Protein AF-A0A396NLQ0-F1 (afdb_monomer_lite)

Structure (mmCIF, N/CA/C/O backbone):
data_AF-A0A396NLQ0-F1
#
_entry.id   AF-A0A396NLQ0-F1
#
loop_
_atom_site.group_PDB
_atom_site.id
_atom_site.type_symbol
_atom_site.label_atom_id
_atom_site.label_alt_id
_atom_site.label_comp_id
_atom_site.label_asym_id
_atom_site.label_entity_id
_atom_site.label_seq_id
_atom_site.pdbx_PDB_ins_code
_atom_site.Cartn_x
_atom_site.Cartn_y
_atom_site.Cartn_z
_atom_site.occupancy
_atom_site.B_iso_or_equiv
_atom_site.auth_seq_id
_atom_site.auth_comp_id
_atom_site.auth_asym_id
_atom_site.auth_atom_id
_atom_site.pdbx_PDB_model_num
ATOM 1 N N . MET A 1 1 ? 33.591 -29.545 59.529 1.00 40.78 1 MET A N 1
ATOM 2 C CA . MET A 1 1 ? 32.586 -29.735 58.455 1.00 40.78 1 MET A CA 1
ATOM 3 C C . MET A 1 1 ? 31.617 -28.560 58.537 1.00 40.78 1 MET A C 1
ATOM 5 O O . MET A 1 1 ? 31.104 -28.331 59.616 1.00 40.78 1 MET A O 1
ATOM 9 N N . LYS A 1 2 ? 31.678 -27.623 57.574 1.00 38.72 2 LYS A N 1
ATOM 10 C CA . LYS A 1 2 ? 30.661 -27.379 56.517 1.00 38.72 2 LYS A CA 1
ATOM 11 C C . LYS A 1 2 ? 29.331 -26.837 57.095 1.00 38.72 2 LYS A C 1
ATOM 13 O O . LYS A 1 2 ? 28.729 -27.554 57.869 1.00 38.72 2 LYS A O 1
ATOM 18 N N . ARG A 1 3 ? 28.755 -25.674 56.758 1.00 39.56 3 ARG A N 1
ATOM 19 C CA . ARG A 1 3 ? 29.024 -24.542 55.842 1.00 39.56 3 ARG A CA 1
ATOM 20 C C . ARG A 1 3 ? 28.153 -23.368 56.351 1.00 39.56 3 ARG A C 1
ATOM 22 O O . ARG A 1 3 ? 26.961 -23.579 56.535 1.00 39.56 3 ARG A O 1
ATOM 29 N N . LEU A 1 4 ? 28.702 -22.163 56.530 1.00 41.38 4 LEU A N 1
ATOM 30 C CA . LEU A 1 4 ? 27.901 -20.928 56.550 1.00 41.38 4 LEU A CA 1
ATOM 31 C C . LEU A 1 4 ? 27.773 -20.479 55.089 1.00 41.38 4 LEU A C 1
ATOM 33 O O . LEU A 1 4 ? 28.781 -20.160 54.458 1.00 41.38 4 LEU A O 1
ATOM 37 N N . ALA A 1 5 ? 26.570 -20.528 54.519 1.00 45.59 5 ALA A N 1
ATOM 38 C CA . ALA A 1 5 ? 26.322 -20.003 53.182 1.00 45.59 5 ALA A CA 1
ATOM 39 C C . ALA A 1 5 ? 26.137 -18.482 53.279 1.00 45.59 5 ALA A C 1
ATOM 41 O O . ALA A 1 5 ? 25.130 -17.998 53.787 1.00 45.59 5 ALA A O 1
ATOM 42 N N . SER A 1 6 ? 27.155 -17.751 52.829 1.00 37.91 6 SER A N 1
ATOM 43 C CA . SER A 1 6 ? 27.113 -16.306 52.619 1.00 37.91 6 SER A CA 1
ATOM 44 C C . SER A 1 6 ? 26.137 -15.990 51.483 1.00 37.91 6 SER A C 1
ATOM 46 O O . SER A 1 6 ? 26.306 -16.474 50.362 1.00 37.91 6 SER A O 1
ATOM 48 N N . LEU A 1 7 ? 25.101 -15.208 51.784 1.00 38.22 7 LEU A N 1
ATOM 49 C CA . LEU A 1 7 ? 24.141 -14.692 50.817 1.00 38.22 7 LEU A CA 1
ATOM 50 C C . LEU A 1 7 ? 24.761 -13.454 50.150 1.00 38.22 7 LEU A C 1
ATOM 52 O O . LEU A 1 7 ? 24.657 -12.341 50.659 1.00 38.22 7 LEU A O 1
ATOM 56 N N . VAL A 1 8 ? 25.456 -13.647 49.030 1.00 40.75 8 VAL A N 1
ATOM 57 C CA . VAL A 1 8 ? 25.938 -12.532 48.208 1.00 40.75 8 VAL A CA 1
ATOM 58 C C . VAL A 1 8 ? 24.762 -12.033 47.371 1.00 40.75 8 VAL A C 1
ATOM 60 O O . VAL A 1 8 ? 24.386 -12.649 46.376 1.00 40.75 8 VAL A O 1
ATOM 63 N N . PHE A 1 9 ? 24.164 -10.918 47.791 1.00 37.66 9 PHE A N 1
ATOM 64 C CA . PHE A 1 9 ? 23.253 -10.138 46.958 1.00 37.66 9 PHE A CA 1
ATOM 65 C C . PHE A 1 9 ? 24.068 -9.515 45.818 1.00 37.66 9 PHE A C 1
ATOM 67 O O . PHE A 1 9 ? 24.735 -8.496 45.993 1.00 37.66 9 PHE A O 1
ATOM 74 N N . ALA A 1 10 ? 24.046 -10.147 44.647 1.00 41.72 10 ALA A N 1
ATOM 75 C CA . ALA A 1 10 ? 24.522 -9.521 43.426 1.00 41.72 10 ALA A CA 1
ATOM 76 C C . ALA A 1 10 ? 23.519 -8.429 43.028 1.00 41.72 10 ALA A C 1
ATOM 78 O O . ALA A 1 10 ? 22.430 -8.714 42.530 1.00 41.72 10 ALA A O 1
ATOM 79 N N . PHE A 1 11 ? 23.886 -7.172 43.276 1.00 36.56 11 PHE A N 1
ATOM 80 C CA . PHE A 1 11 ? 23.261 -6.009 42.657 1.00 36.56 11 PHE A CA 1
ATOM 81 C C . PHE A 1 11 ? 23.528 -6.095 41.147 1.00 36.56 11 PHE A C 1
ATOM 83 O O . PHE A 1 11 ? 24.576 -5.673 40.660 1.00 36.56 11 PHE A O 1
ATOM 90 N N . VAL A 1 12 ? 22.603 -6.691 40.394 1.00 43.28 12 VAL A N 1
ATOM 91 C CA . VAL A 1 12 ? 22.577 -6.523 38.940 1.00 43.28 12 VAL A CA 1
ATOM 92 C C . VAL A 1 12 ? 22.133 -5.088 38.706 1.00 43.28 12 VAL A C 1
ATOM 94 O O . VAL A 1 12 ? 20.956 -4.757 38.840 1.00 43.28 12 VAL A O 1
ATOM 97 N N . LEU A 1 13 ? 23.104 -4.219 38.426 1.00 38.06 13 LEU A N 1
ATOM 98 C CA . LEU A 1 13 ? 22.864 -2.895 37.875 1.00 38.06 13 LEU A CA 1
ATOM 99 C C . LEU A 1 13 ? 22.073 -3.084 36.580 1.00 38.06 13 LEU A C 1
ATOM 101 O O . LEU A 1 13 ? 22.628 -3.441 35.542 1.00 38.06 13 LEU A O 1
ATOM 105 N N . ALA A 1 14 ? 20.758 -2.889 36.661 1.00 38.00 14 ALA A N 1
ATOM 106 C CA . ALA A 1 14 ? 19.923 -2.693 35.497 1.00 38.00 14 ALA A CA 1
ATOM 107 C C . ALA A 1 14 ? 20.419 -1.413 34.823 1.00 38.00 14 ALA A C 1
ATOM 109 O O . ALA A 1 14 ? 20.107 -0.308 35.260 1.00 38.00 14 ALA A O 1
ATOM 110 N N . VAL A 1 15 ? 21.253 -1.563 33.797 1.00 43.88 15 VAL A N 1
ATOM 111 C CA . VAL A 1 15 ? 21.518 -0.475 32.864 1.00 43.88 15 VAL A CA 1
ATOM 112 C C . VAL A 1 15 ? 20.179 -0.225 32.172 1.00 43.88 15 VAL A C 1
ATOM 114 O O . VAL A 1 15 ? 19.682 -1.144 31.513 1.00 43.88 15 VAL A O 1
ATOM 117 N N . PRO A 1 16 ? 19.538 0.947 32.329 1.00 38.69 16 PRO A N 1
ATOM 118 C CA . PRO A 1 16 ? 18.393 1.261 31.502 1.00 38.69 16 PRO A CA 1
ATOM 119 C C . PRO A 1 16 ? 18.930 1.371 30.077 1.00 38.69 16 PRO A C 1
ATOM 121 O O . PRO A 1 16 ? 19.593 2.346 29.730 1.00 38.69 16 PRO A O 1
ATOM 124 N N . MET A 1 17 ? 18.695 0.343 29.258 1.00 36.06 17 MET A N 1
ATOM 125 C CA . MET A 1 17 ? 18.762 0.517 27.815 1.00 36.06 17 MET A CA 1
ATOM 126 C C . MET A 1 17 ? 17.728 1.588 27.503 1.00 36.06 17 MET A C 1
ATOM 128 O O . MET A 1 17 ? 16.523 1.347 27.585 1.00 36.06 17 MET A O 1
ATOM 132 N N . SER A 1 18 ? 18.203 2.797 27.226 1.00 38.50 18 SER A N 1
ATOM 133 C CA . SER A 1 18 ? 17.399 3.816 26.588 1.00 38.50 18 SER A CA 1
ATOM 134 C C . SER A 1 18 ? 16.864 3.184 25.311 1.00 38.50 18 SER A C 1
ATOM 136 O O . SER A 1 18 ? 17.611 2.897 24.377 1.00 38.50 18 SER A O 1
ATOM 138 N N . ALA A 1 19 ? 15.564 2.897 25.299 1.00 35.62 19 ALA A N 1
ATOM 139 C CA . ALA A 1 19 ? 14.858 2.645 24.064 1.00 35.62 19 ALA A CA 1
ATOM 140 C C . ALA A 1 19 ? 15.060 3.904 23.224 1.00 35.62 19 ALA A C 1
ATOM 142 O O . ALA A 1 19 ? 14.455 4.944 23.487 1.00 35.62 19 ALA A O 1
ATOM 143 N N . TYR A 1 20 ? 15.990 3.833 22.276 1.00 32.41 20 TYR A N 1
ATOM 144 C CA . TYR A 1 20 ? 16.120 4.837 21.244 1.00 32.41 20 TYR A CA 1
ATOM 145 C C . TYR A 1 20 ? 14.842 4.697 20.424 1.00 32.41 20 TYR A C 1
ATOM 147 O O . TYR A 1 20 ? 14.713 3.816 19.575 1.00 32.41 20 TYR A O 1
ATOM 155 N N . ALA A 1 21 ? 13.835 5.499 20.763 1.00 34.69 21 ALA A N 1
ATOM 156 C CA . ALA A 1 21 ? 12.760 5.775 19.840 1.00 34.69 21 ALA A CA 1
ATOM 157 C C . ALA A 1 21 ? 13.442 6.473 18.668 1.00 34.69 21 ALA A C 1
ATOM 159 O O . ALA A 1 21 ? 13.734 7.664 18.737 1.00 34.69 21 ALA A O 1
ATOM 160 N N . ALA A 1 22 ? 13.775 5.709 17.629 1.00 34.62 22 ALA A N 1
ATOM 161 C CA . ALA A 1 22 ? 14.037 6.279 16.328 1.00 34.62 22 ALA A CA 1
ATOM 162 C C . ALA A 1 22 ? 12.729 6.961 15.924 1.00 34.62 22 ALA A C 1
ATOM 164 O O . ALA A 1 22 ? 11.799 6.332 15.421 1.00 34.62 22 ALA A O 1
ATOM 165 N N . THR A 1 23 ? 12.606 8.241 16.263 1.00 31.73 23 THR A N 1
ATOM 166 C CA . THR A 1 23 ? 11.647 9.133 15.643 1.00 31.73 23 THR A CA 1
ATOM 167 C C . THR A 1 23 ? 12.074 9.206 14.194 1.00 31.73 23 THR A C 1
ATOM 169 O O . THR A 1 23 ? 12.959 9.978 13.846 1.00 31.73 23 THR A O 1
ATOM 172 N N . THR A 1 24 ? 11.504 8.338 13.361 1.00 40.28 24 THR A N 1
ATOM 173 C CA . THR A 1 24 ? 11.525 8.533 11.919 1.00 40.28 24 THR A CA 1
ATOM 174 C C . THR A 1 24 ? 10.877 9.893 11.711 1.00 40.28 24 THR A C 1
ATOM 176 O O . THR A 1 24 ? 9.672 10.041 11.944 1.00 40.28 24 THR A O 1
ATOM 179 N N . GLU A 1 25 ? 11.685 10.912 11.417 1.00 36.09 25 GLU A N 1
ATOM 180 C CA . GLU A 1 25 ? 11.185 12.240 11.101 1.00 36.09 25 GLU A CA 1
ATOM 181 C C . GLU A 1 25 ? 10.244 12.074 9.914 1.00 36.09 25 GLU A C 1
ATOM 183 O O . GLU A 1 25 ? 10.644 11.824 8.778 1.00 36.09 25 GLU A O 1
ATOM 188 N N . THR A 1 26 ? 8.947 12.107 10.211 1.00 40.81 26 THR A N 1
ATOM 189 C CA . THR A 1 26 ? 7.911 11.999 9.199 1.00 40.81 26 THR A CA 1
ATOM 190 C C . THR A 1 26 ? 7.977 13.310 8.441 1.00 40.81 26 THR A C 1
ATOM 192 O O . THR A 1 26 ? 7.465 14.326 8.915 1.00 40.81 26 THR A O 1
ATOM 195 N N . THR A 1 27 ? 8.665 13.323 7.302 1.00 44.94 27 THR A N 1
ATOM 196 C CA . THR A 1 27 ? 8.680 14.493 6.429 1.00 44.94 27 THR A CA 1
ATOM 197 C C . THR A 1 27 ? 7.275 14.618 5.845 1.00 44.94 27 THR A C 1
ATOM 199 O O . THR A 1 27 ? 6.968 14.075 4.791 1.00 44.94 27 THR A O 1
ATOM 202 N N . LYS A 1 28 ? 6.366 15.288 6.562 1.00 44.84 28 LYS A N 1
ATOM 203 C CA . LYS A 1 28 ? 5.043 15.634 6.039 1.00 44.84 28 LYS A CA 1
ATOM 204 C C . LYS A 1 28 ? 5.239 16.649 4.921 1.00 44.84 28 LYS A C 1
ATOM 206 O O . LYS A 1 28 ? 5.327 17.846 5.177 1.00 44.84 28 LYS A O 1
ATOM 211 N N . VAL A 1 29 ? 5.330 16.170 3.687 1.00 54.56 29 VAL A N 1
ATOM 212 C CA . VAL A 1 29 ? 5.330 17.046 2.518 1.00 54.56 29 VAL A CA 1
ATOM 213 C C . VAL A 1 29 ? 3.882 17.290 2.104 1.00 54.56 29 VAL A C 1
ATOM 215 O O . VAL A 1 29 ? 3.166 16.365 1.731 1.00 54.56 29 VAL A O 1
ATOM 218 N N . GLU A 1 30 ? 3.436 18.540 2.201 1.00 48.91 30 GLU A N 1
ATOM 219 C CA . GLU A 1 30 ? 2.143 18.970 1.666 1.00 48.91 30 GLU A CA 1
ATOM 220 C C . GLU A 1 30 ? 2.206 19.031 0.134 1.00 48.91 30 GLU A C 1
ATOM 222 O O . GLU A 1 30 ? 3.084 19.687 -0.433 1.00 48.91 30 GLU A O 1
ATOM 227 N N . ASN A 1 31 ? 1.257 18.387 -0.550 1.00 53.88 31 ASN A N 1
ATOM 228 C CA . ASN A 1 31 ? 1.134 18.485 -2.001 1.00 53.88 31 ASN A CA 1
ATOM 229 C C . ASN A 1 31 ? 0.561 19.865 -2.382 1.00 53.88 31 ASN A C 1
ATOM 231 O O . ASN A 1 31 ? -0.635 20.116 -2.248 1.00 53.88 31 ASN A O 1
ATOM 235 N N . LYS A 1 32 ? 1.429 20.772 -2.847 1.00 54.81 32 LYS A N 1
ATOM 236 C CA . LYS A 1 32 ? 1.079 22.142 -3.276 1.00 54.81 32 LYS A CA 1
ATOM 237 C C . LYS A 1 32 ? 0.859 22.265 -4.792 1.00 54.81 32 LYS A C 1
ATOM 239 O O . LYS A 1 32 ? 0.998 23.355 -5.339 1.00 54.81 32 LYS A O 1
ATOM 244 N N . GLY A 1 33 ? 0.553 21.160 -5.476 1.00 59.78 33 GLY A N 1
ATOM 245 C CA . GLY A 1 33 ? 0.336 21.117 -6.929 1.00 59.78 33 GLY A CA 1
ATOM 246 C C . GLY A 1 33 ? 1.586 20.811 -7.762 1.00 59.78 33 GLY A C 1
ATOM 247 O O . GLY A 1 33 ? 1.465 20.598 -8.962 1.00 59.78 33 GLY A O 1
ATOM 248 N N . ASN A 1 34 ? 2.762 20.730 -7.132 1.00 71.44 34 ASN A N 1
ATOM 249 C CA . ASN A 1 34 ? 3.992 20.214 -7.736 1.00 71.44 34 ASN A CA 1
ATOM 250 C C . ASN A 1 34 ? 4.331 18.842 -7.126 1.00 71.44 34 ASN A C 1
ATOM 252 O O . ASN A 1 34 ? 4.032 18.637 -5.944 1.00 71.44 34 ASN A O 1
ATOM 256 N N . PRO A 1 35 ? 4.991 17.937 -7.875 1.00 79.06 35 PRO A N 1
ATOM 257 C CA . PRO A 1 35 ? 5.454 16.666 -7.332 1.00 79.06 35 PRO A CA 1
ATOM 258 C C . PRO A 1 35 ? 6.338 16.849 -6.094 1.00 79.06 35 PRO A C 1
ATOM 260 O O . PRO A 1 35 ? 7.174 17.755 -6.029 1.00 79.06 35 PRO A O 1
ATOM 263 N N . ILE A 1 36 ? 6.176 15.956 -5.120 1.00 84.75 36 ILE A N 1
ATOM 264 C CA . ILE A 1 36 ? 7.080 15.833 -3.978 1.00 84.75 36 ILE A CA 1
ATOM 265 C C . ILE A 1 36 ? 8.415 15.308 -4.504 1.00 84.75 36 ILE A C 1
ATOM 267 O O . ILE A 1 36 ? 8.478 14.187 -5.001 1.00 84.75 36 ILE A O 1
ATOM 271 N N . LYS A 1 37 ? 9.485 16.096 -4.392 1.00 83.31 37 LYS A N 1
ATOM 272 C CA . LYS A 1 37 ? 10.821 15.665 -4.822 1.00 83.31 37 LYS A CA 1
ATOM 273 C C . LYS A 1 37 ? 11.501 14.864 -3.719 1.00 83.31 37 LYS A C 1
ATOM 275 O O . LYS A 1 37 ? 11.642 15.355 -2.599 1.00 83.31 37 LYS A O 1
ATOM 280 N N . VAL A 1 38 ? 11.951 13.662 -4.055 1.00 81.50 38 VAL A N 1
ATOM 281 C CA . VAL A 1 38 ? 12.699 12.771 -3.167 1.00 81.50 38 VAL A CA 1
ATOM 282 C C . VAL A 1 38 ? 14.169 12.783 -3.558 1.00 81.50 38 VAL A C 1
ATOM 284 O O . VAL A 1 38 ? 14.513 12.622 -4.725 1.00 81.50 38 VAL A O 1
ATOM 287 N N . SER A 1 39 ? 15.049 12.958 -2.574 1.00 76.81 39 SER A N 1
ATOM 288 C CA . SER A 1 39 ? 16.499 12.839 -2.766 1.00 76.81 39 SER A CA 1
ATOM 289 C C . SER A 1 39 ? 16.995 11.422 -2.463 1.00 76.81 39 SER A C 1
ATOM 291 O O . SER A 1 39 ? 16.392 10.699 -1.671 1.00 76.81 39 SER A O 1
ATOM 293 N N . SER A 1 40 ? 18.123 11.018 -3.058 1.00 72.38 40 SER A N 1
ATOM 294 C CA . SER A 1 40 ? 18.671 9.658 -2.906 1.00 72.38 40 SER A CA 1
ATOM 295 C C . SER A 1 40 ? 18.924 9.259 -1.450 1.00 72.38 40 SER A C 1
ATOM 297 O O . SER A 1 40 ? 18.704 8.108 -1.090 1.00 72.38 40 SER A O 1
ATOM 299 N N . ASN A 1 41 ? 19.317 10.213 -0.601 1.00 72.56 41 ASN A N 1
ATOM 300 C CA . ASN A 1 41 ? 19.580 9.971 0.821 1.00 72.56 41 ASN A CA 1
ATOM 301 C C . ASN A 1 41 ? 18.302 9.631 1.608 1.00 72.56 41 ASN A C 1
ATOM 303 O O . ASN A 1 41 ? 18.373 8.952 2.624 1.00 72.56 41 ASN A O 1
ATOM 307 N N . GLN A 1 42 ? 17.134 10.085 1.145 1.00 71.56 42 GLN A N 1
ATOM 308 C CA . GLN A 1 42 ? 15.858 9.816 1.813 1.00 71.56 42 GLN A CA 1
ATOM 309 C C . GLN A 1 42 ? 15.320 8.415 1.483 1.00 71.56 42 GLN A C 1
ATOM 311 O O . GLN A 1 42 ? 14.605 7.823 2.287 1.00 71.56 42 GLN A O 1
ATOM 316 N N . LEU A 1 43 ? 15.679 7.852 0.324 1.00 68.62 43 LEU A N 1
ATOM 317 C CA . LEU A 1 43 ? 15.201 6.533 -0.104 1.00 68.62 43 LEU A CA 1
ATOM 318 C C . LEU A 1 43 ? 15.741 5.380 0.742 1.00 68.62 43 LEU A C 1
ATOM 320 O O . LEU A 1 43 ? 15.021 4.407 0.962 1.00 68.62 43 LEU A O 1
ATOM 324 N N . SER A 1 44 ? 16.979 5.491 1.228 1.00 66.69 44 SER A N 1
ATOM 325 C CA . SER A 1 44 ? 17.598 4.461 2.071 1.00 66.69 44 SER A CA 1
ATOM 326 C C . SER A 1 44 ? 16.962 4.346 3.456 1.00 66.69 44 SER A C 1
ATOM 328 O O . SER A 1 44 ? 17.086 3.306 4.095 1.00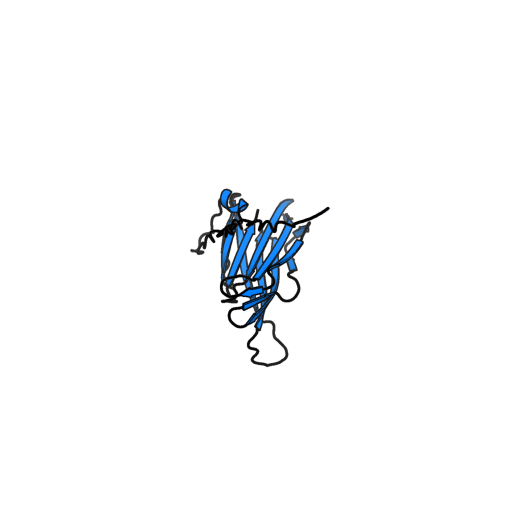 66.69 44 SER A O 1
ATOM 330 N N . GLU A 1 45 ? 16.288 5.397 3.926 1.00 69.19 45 GLU A N 1
ATOM 331 C CA . GLU A 1 45 ? 15.679 5.452 5.263 1.00 69.19 45 GLU A CA 1
ATOM 332 C C . GLU A 1 45 ? 14.165 5.183 5.248 1.00 69.19 45 GLU A C 1
ATOM 334 O O . GLU A 1 45 ? 13.557 4.991 6.302 1.00 69.19 45 GLU A O 1
ATOM 339 N N . GLY A 1 46 ? 13.562 5.111 4.057 1.00 80.88 46 GLY A N 1
ATOM 340 C CA . GLY A 1 46 ? 12.116 5.067 3.873 1.00 80.88 46 GLY A CA 1
ATOM 341 C C . GLY A 1 46 ? 11.513 6.472 3.845 1.00 80.88 46 GLY A C 1
ATOM 342 O O . GLY A 1 46 ? 11.637 7.256 4.787 1.00 80.88 46 GLY A O 1
ATOM 343 N N . VAL A 1 47 ? 10.833 6.802 2.750 1.00 86.56 47 VAL A N 1
ATOM 344 C CA . VAL A 1 47 ? 10.194 8.106 2.556 1.00 86.56 47 VAL A CA 1
ATOM 345 C C . VAL A 1 47 ? 8.725 8.001 2.896 1.00 86.56 47 VAL A C 1
ATOM 347 O O . VAL A 1 47 ? 7.994 7.227 2.280 1.00 86.56 47 VAL A O 1
ATOM 350 N N . THR A 1 48 ? 8.278 8.827 3.838 1.00 89.44 48 THR A N 1
ATOM 351 C CA . THR A 1 48 ? 6.874 8.873 4.246 1.00 89.44 48 THR A CA 1
ATOM 352 C C . THR A 1 48 ? 6.172 10.122 3.740 1.00 89.44 48 THR A C 1
ATOM 354 O O . THR A 1 48 ? 6.734 11.212 3.761 1.00 89.44 48 THR A O 1
ATOM 357 N N . PHE A 1 49 ? 4.923 9.975 3.306 1.00 88.62 49 PHE A N 1
ATOM 358 C CA . PHE A 1 49 ? 4.047 11.095 2.960 1.00 88.62 49 PHE A CA 1
ATOM 359 C C . PHE A 1 49 ? 2.590 10.762 3.292 1.00 88.62 49 PHE A C 1
ATOM 361 O O . PHE A 1 49 ? 2.214 9.598 3.425 1.00 88.62 49 PHE A O 1
ATOM 368 N N . SER A 1 50 ? 1.776 11.798 3.496 1.00 91.25 50 SER A N 1
ATOM 369 C CA . SER A 1 50 ? 0.359 11.641 3.830 1.00 91.25 50 SER A CA 1
ATOM 370 C C . SER A 1 50 ? -0.473 11.576 2.559 1.00 91.25 50 SER A C 1
ATOM 372 O O . SER A 1 50 ? -0.307 12.405 1.667 1.00 91.25 50 SER A O 1
ATOM 374 N N . LEU A 1 51 ? -1.404 10.632 2.513 1.00 91.94 51 LEU A N 1
ATOM 375 C CA . LEU A 1 51 ? -2.428 10.535 1.486 1.00 91.94 51 LEU A CA 1
ATOM 376 C C . LEU A 1 51 ? -3.779 10.863 2.109 1.00 91.94 51 LEU A C 1
ATOM 378 O O . LEU A 1 51 ? -4.153 10.307 3.143 1.00 91.94 51 LEU A O 1
ATOM 382 N N . GLU A 1 52 ? -4.504 11.764 1.464 1.00 93.31 52 GLU A N 1
ATOM 383 C CA . GLU A 1 52 ? -5.922 11.982 1.720 1.00 93.31 52 GLU A CA 1
ATOM 384 C C . GLU A 1 52 ? -6.731 11.174 0.705 1.00 93.31 52 GLU A C 1
ATOM 386 O O . GLU A 1 52 ? -6.324 11.019 -0.450 1.00 93.31 52 GLU A O 1
ATOM 391 N N . LYS A 1 53 ? -7.880 10.659 1.142 1.00 93.19 53 LYS A N 1
ATOM 392 C CA . LYS A 1 53 ? -8.793 9.880 0.311 1.00 93.19 53 LYS A CA 1
ATOM 393 C C . LYS A 1 53 ? -9.083 10.596 -1.013 1.00 93.19 53 LYS A C 1
ATOM 395 O O . LYS A 1 53 ? -9.456 11.769 -1.021 1.00 93.19 53 LYS A O 1
ATOM 400 N N . ASP A 1 54 ? -8.937 9.853 -2.108 1.00 91.25 54 ASP A N 1
ATOM 401 C CA . ASP A 1 54 ? -9.217 10.260 -3.490 1.00 91.25 54 ASP A CA 1
ATOM 402 C C . ASP A 1 54 ? -8.430 11.500 -3.968 1.00 91.25 54 ASP A C 1
ATOM 404 O O . ASP A 1 54 ? -8.738 12.077 -5.013 1.00 91.25 54 ASP A O 1
ATOM 408 N N . LYS A 1 55 ? -7.383 11.909 -3.233 1.00 90.25 55 LYS A N 1
ATOM 409 C CA . LYS A 1 55 ? -6.482 13.002 -3.616 1.00 90.25 55 LYS A CA 1
ATOM 410 C C . LYS A 1 55 ? -5.115 12.437 -4.007 1.00 90.25 55 LYS A C 1
ATOM 412 O O . LYS A 1 55 ? -4.340 12.070 -3.121 1.00 90.25 55 LYS A O 1
ATOM 417 N N . PRO A 1 56 ? -4.795 12.367 -5.310 1.00 90.50 56 PRO A N 1
ATOM 418 C CA . PRO A 1 56 ? -3.532 11.804 -5.755 1.00 90.50 56 PRO A CA 1
ATOM 419 C C . PRO A 1 56 ? -2.346 12.669 -5.315 1.00 90.50 56 PRO A C 1
ATOM 421 O O . PRO A 1 56 ? -2.393 13.903 -5.334 1.00 90.50 56 PRO A O 1
ATOM 424 N N . VAL A 1 57 ? -1.251 12.004 -4.968 1.00 89.56 57 VAL A N 1
ATOM 425 C CA . VAL A 1 57 ? 0.040 12.619 -4.670 1.00 89.56 57 VAL A CA 1
ATOM 426 C C . VAL A 1 57 ? 1.060 12.143 -5.689 1.00 89.56 57 VAL A C 1
ATOM 428 O O . VAL A 1 57 ? 1.239 10.944 -5.887 1.00 89.56 57 VAL A O 1
ATOM 431 N N . GLN A 1 58 ? 1.724 13.092 -6.344 1.00 90.06 58 GLN A N 1
ATOM 432 C CA . GLN A 1 58 ? 2.813 12.808 -7.272 1.00 90.06 58 GLN A CA 1
ATOM 433 C C . GLN A 1 58 ? 4.151 12.910 -6.548 1.00 90.06 58 GLN A C 1
ATOM 435 O O . GLN A 1 58 ? 4.376 13.859 -5.794 1.00 90.06 58 GLN A O 1
ATOM 440 N N . VAL A 1 59 ? 5.037 11.952 -6.799 1.00 87.88 59 VAL A N 1
ATOM 441 C CA . VAL A 1 59 ? 6.371 11.883 -6.200 1.00 87.88 59 VAL A CA 1
ATOM 442 C C . VAL A 1 59 ? 7.400 11.732 -7.310 1.00 87.88 59 VAL A C 1
ATOM 444 O O . VAL A 1 59 ? 7.309 10.808 -8.112 1.00 87.88 59 VAL A O 1
ATOM 447 N N . GLU A 1 60 ? 8.361 12.650 -7.359 1.00 88.06 60 GLU A N 1
ATOM 448 C CA . GLU A 1 60 ? 9.494 12.635 -8.284 1.00 88.06 60 GLU A CA 1
ATOM 449 C C . GLU A 1 60 ? 10.700 12.001 -7.581 1.00 88.06 60 GLU A C 1
ATOM 451 O O . GLU A 1 60 ? 11.220 12.541 -6.599 1.00 88.06 60 GLU A O 1
ATOM 456 N N . PHE A 1 61 ? 11.117 10.838 -8.071 1.00 85.75 61 PHE A N 1
ATOM 457 C CA . PHE A 1 61 ? 12.248 10.076 -7.553 1.00 85.75 61 PHE A CA 1
ATOM 458 C C . PHE A 1 61 ? 13.582 10.589 -8.130 1.00 85.75 61 PHE A C 1
ATOM 460 O O . PHE A 1 61 ? 13.589 11.284 -9.148 1.00 85.75 61 PHE A O 1
ATOM 467 N N . PRO A 1 62 ? 14.738 10.258 -7.518 1.00 84.25 62 PRO A N 1
ATOM 468 C CA . PRO A 1 62 ? 16.051 10.741 -7.965 1.00 84.25 62 PRO A CA 1
ATOM 469 C C . PRO A 1 62 ? 16.436 10.351 -9.397 1.00 84.25 62 PRO A C 1
ATOM 471 O O . PRO A 1 62 ? 17.279 11.004 -10.005 1.00 84.25 62 PRO A O 1
ATOM 474 N N . ASP A 1 63 ? 15.836 9.287 -9.929 1.00 81.75 63 ASP A N 1
ATOM 475 C CA . ASP A 1 63 ? 15.977 8.849 -11.322 1.00 81.75 63 ASP A CA 1
ATOM 476 C C . ASP A 1 63 ? 15.164 9.713 -12.310 1.00 81.75 63 ASP A C 1
ATOM 478 O O . ASP A 1 63 ? 15.193 9.470 -13.516 1.00 81.75 63 ASP A O 1
ATOM 482 N N . GLY A 1 64 ? 14.449 10.726 -11.810 1.00 80.88 64 GLY A N 1
ATOM 483 C CA . GLY A 1 64 ? 13.571 11.610 -12.570 1.00 80.88 64 GLY A CA 1
ATOM 484 C C . GLY A 1 64 ? 12.189 11.018 -12.850 1.00 80.88 64 GLY A C 1
ATOM 485 O O . GLY A 1 64 ? 11.373 11.679 -13.494 1.00 80.88 64 GLY A O 1
ATOM 486 N N . GLN A 1 65 ? 11.894 9.795 -12.392 1.00 83.31 65 GLN A N 1
ATOM 487 C CA . GLN A 1 65 ? 10.575 9.200 -12.583 1.00 83.31 65 GLN A CA 1
ATOM 488 C C . GLN A 1 65 ? 9.547 9.839 -11.656 1.00 83.31 65 GLN A C 1
ATOM 490 O O . GLN A 1 65 ? 9.786 10.017 -10.463 1.00 83.31 65 GLN A O 1
ATOM 495 N N . ILE A 1 66 ? 8.370 10.128 -12.211 1.00 86.44 66 ILE A N 1
ATOM 496 C CA . ILE A 1 66 ? 7.219 10.600 -11.446 1.00 86.44 66 ILE A CA 1
ATOM 497 C C . ILE A 1 66 ? 6.245 9.440 -11.279 1.00 86.44 66 ILE A C 1
ATOM 499 O O . ILE A 1 66 ? 5.743 8.891 -12.259 1.00 86.44 66 ILE A O 1
ATOM 503 N N . GLU A 1 67 ? 5.954 9.098 -10.032 1.00 89.00 67 GLU A N 1
ATOM 504 C CA . GLU A 1 67 ? 4.949 8.101 -9.676 1.00 89.00 67 GLU A CA 1
ATOM 505 C C . GLU A 1 67 ? 3.753 8.785 -9.017 1.00 89.00 67 GLU A C 1
ATOM 507 O O . GLU A 1 67 ? 3.895 9.804 -8.336 1.00 89.00 67 GLU A O 1
ATOM 512 N N . THR A 1 68 ? 2.562 8.224 -9.217 1.00 90.94 68 THR A N 1
ATOM 513 C CA . THR A 1 68 ? 1.329 8.718 -8.590 1.00 90.94 68 THR A CA 1
ATOM 514 C C . THR A 1 68 ? 0.848 7.725 -7.547 1.00 90.94 68 THR A C 1
ATOM 516 O O . THR A 1 68 ? 0.758 6.530 -7.829 1.00 90.94 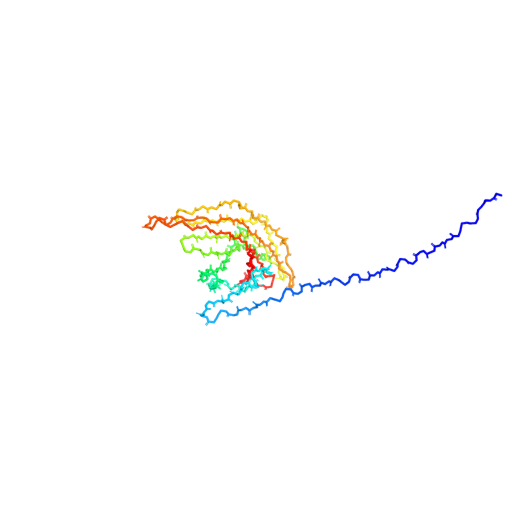68 THR A O 1
ATOM 519 N N . PHE A 1 69 ? 0.518 8.243 -6.366 1.00 92.81 69 PHE A N 1
ATOM 520 C CA . PHE A 1 69 ? -0.039 7.497 -5.249 1.00 92.81 69 PHE A CA 1
ATOM 521 C C . PHE A 1 69 ? -1.441 7.999 -4.930 1.00 92.81 69 PHE A C 1
ATOM 523 O O . PHE A 1 69 ? -1.632 9.202 -4.744 1.00 92.81 69 PHE A O 1
ATOM 530 N N . THR A 1 70 ? -2.405 7.090 -4.814 1.00 94.75 70 THR A N 1
ATOM 531 C CA . THR A 1 70 ? -3.793 7.437 -4.479 1.00 94.75 70 THR A CA 1
ATOM 532 C C . THR A 1 70 ? -4.290 6.541 -3.361 1.00 94.75 70 THR A C 1
ATOM 534 O O . THR A 1 70 ? -4.149 5.323 -3.433 1.00 94.75 70 THR A O 1
ATOM 537 N N . PHE A 1 71 ? -4.892 7.136 -2.332 1.00 96.94 71 PHE A N 1
ATOM 538 C CA . PHE A 1 71 ? -5.546 6.386 -1.268 1.00 96.94 71 PHE A CA 1
ATOM 539 C C . PHE A 1 71 ? -7.044 6.281 -1.530 1.00 96.94 71 PHE A C 1
ATOM 541 O O . PHE A 1 71 ? -7.726 7.296 -1.672 1.00 96.94 71 PHE A O 1
ATOM 548 N N . LYS A 1 72 ? -7.551 5.053 -1.566 1.00 96.88 72 LYS A N 1
ATOM 549 C CA . LYS A 1 72 ? -8.959 4.728 -1.771 1.00 96.88 72 LYS A CA 1
ATOM 550 C C . LYS A 1 72 ? -9.549 4.119 -0.511 1.00 96.88 72 LYS A C 1
ATOM 552 O O . LYS A 1 72 ? -8.910 3.329 0.187 1.00 96.88 72 LYS A O 1
ATOM 557 N N . VAL A 1 73 ? -10.800 4.483 -0.246 1.00 95.88 73 VAL A N 1
ATOM 558 C CA . VAL A 1 73 ? -11.553 4.018 0.921 1.00 95.88 73 VAL A CA 1
ATOM 559 C C . VAL A 1 73 ? -12.969 3.676 0.502 1.00 95.88 73 VAL A C 1
ATOM 561 O O . VAL A 1 73 ? -13.753 4.565 0.150 1.00 95.88 73 VAL A O 1
ATOM 564 N N . GLU A 1 74 ? -13.315 2.402 0.617 1.00 94.38 74 GLU A N 1
ATOM 565 C CA . GLU A 1 74 ? -14.632 1.879 0.269 1.00 94.38 74 GLU A CA 1
ATOM 566 C C . GLU A 1 74 ? -15.324 1.346 1.525 1.00 94.38 74 GLU A C 1
ATOM 568 O O . GLU A 1 74 ? -14.749 0.573 2.295 1.00 94.38 74 GLU A O 1
ATOM 573 N N . ASP A 1 75 ? -16.569 1.765 1.756 1.00 89.69 75 ASP A N 1
ATOM 574 C CA . ASP A 1 75 ? -17.373 1.216 2.846 1.00 89.69 75 ASP A CA 1
ATOM 575 C C . ASP A 1 75 ? -17.812 -0.210 2.501 1.00 89.69 75 ASP A C 1
ATOM 577 O O . ASP A 1 75 ? -18.452 -0.446 1.473 1.00 89.69 75 ASP A O 1
ATOM 581 N N . VAL A 1 76 ? -17.523 -1.162 3.389 1.00 87.38 76 VAL A N 1
ATOM 582 C CA . VAL A 1 76 ? -18.032 -2.528 3.252 1.00 87.38 76 VAL A CA 1
ATOM 583 C C . VAL A 1 76 ? -19.427 -2.561 3.864 1.00 87.38 76 VAL A C 1
ATOM 585 O O . VAL A 1 76 ? -19.601 -2.355 5.068 1.00 87.38 76 VAL A O 1
ATOM 588 N N . LYS A 1 77 ? -20.451 -2.783 3.031 1.00 72.94 77 LYS A N 1
ATOM 589 C CA . LYS A 1 77 ? -21.824 -2.947 3.521 1.00 72.94 77 LYS A CA 1
ATOM 590 C C . LYS A 1 77 ? -21.902 -4.214 4.367 1.00 72.94 77 LYS A C 1
ATOM 592 O O . LYS A 1 77 ? -21.836 -5.315 3.836 1.00 72.94 77 LYS A O 1
ATOM 597 N N . ASN A 1 78 ? -22.108 -4.053 5.670 1.00 59.88 78 ASN A N 1
ATOM 598 C CA . ASN A 1 78 ? -22.582 -5.146 6.507 1.00 59.88 78 ASN A CA 1
ATOM 599 C C . ASN A 1 78 ? -24.086 -5.326 6.259 1.00 59.88 78 ASN A C 1
ATOM 601 O O . ASN A 1 78 ? -24.858 -4.381 6.412 1.00 59.88 78 ASN A O 1
ATOM 605 N N . GLU A 1 79 ? -24.499 -6.534 5.870 1.00 54.91 79 GLU A N 1
ATOM 606 C CA . GLU A 1 79 ? -25.895 -6.864 5.528 1.00 54.91 79 GLU A CA 1
ATOM 607 C C . GLU A 1 79 ? -26.866 -6.722 6.715 1.00 54.91 79 GLU A C 1
ATOM 609 O O . GLU A 1 79 ? -28.074 -6.589 6.529 1.00 54.91 79 GLU A O 1
ATOM 614 N N . ASN A 1 80 ? -26.348 -6.645 7.942 1.00 49.50 80 ASN A N 1
ATOM 615 C CA . ASN A 1 80 ? -27.138 -6.315 9.120 1.00 49.50 80 ASN A CA 1
ATOM 616 C C . ASN A 1 80 ? -27.118 -4.803 9.360 1.00 49.50 80 ASN A C 1
ATOM 618 O O . ASN A 1 80 ? -26.094 -4.246 9.756 1.00 49.50 80 ASN A O 1
ATOM 622 N N . GLY A 1 81 ? -28.274 -4.160 9.163 1.00 47.12 81 GLY A N 1
ATOM 623 C CA . GLY A 1 81 ? -28.537 -2.723 9.331 1.00 47.12 81 GLY A CA 1
ATOM 624 C C . GLY A 1 81 ? -28.407 -2.181 10.762 1.00 47.12 81 GLY A C 1
ATOM 625 O O . GLY A 1 81 ? -29.227 -1.380 11.206 1.00 47.12 81 GLY A O 1
ATOM 626 N N . SER A 1 82 ? -27.389 -2.607 11.503 1.00 49.38 82 SER A N 1
ATOM 627 C CA . SER A 1 82 ? -27.086 -2.086 12.825 1.00 49.38 82 SER A CA 1
ATOM 628 C C . SER A 1 82 ? -26.227 -0.829 12.713 1.00 49.38 82 SER A C 1
ATOM 630 O O . SER A 1 82 ? -25.275 -0.768 11.933 1.00 49.38 82 SER A O 1
ATOM 632 N N . ARG A 1 83 ? -26.530 0.169 13.548 1.00 53.62 83 ARG A N 1
ATOM 633 C CA . ARG A 1 83 ? -25.645 1.300 13.869 1.00 53.62 83 ARG A CA 1
ATOM 634 C C . ARG A 1 83 ? -24.425 0.787 14.648 1.00 53.62 83 ARG A C 1
ATOM 636 O O . ARG A 1 83 ? -24.245 1.129 15.814 1.00 53.62 83 ARG A O 1
ATOM 643 N N . ALA A 1 84 ? -23.627 -0.084 14.039 1.00 58.69 84 ALA A N 1
ATOM 644 C CA . ALA A 1 84 ? -22.413 -0.586 14.651 1.00 58.69 84 ALA A CA 1
ATOM 645 C C . ALA A 1 84 ? -21.469 0.597 14.910 1.00 58.69 84 ALA A C 1
ATOM 647 O O . ALA A 1 84 ? -21.241 1.443 14.042 1.00 58.69 84 ALA A O 1
ATOM 648 N N . THR A 1 85 ? -20.956 0.680 16.137 1.00 67.31 85 THR A N 1
ATOM 649 C CA . THR A 1 85 ? -19.923 1.649 16.535 1.00 67.31 85 THR A CA 1
ATOM 650 C C . THR A 1 85 ? -18.600 1.391 15.821 1.00 67.31 85 THR A C 1
ATOM 652 O O . THR A 1 85 ? -17.762 2.288 15.743 1.00 67.31 85 THR A O 1
ATOM 655 N N . SER A 1 86 ? -18.439 0.183 15.277 1.00 77.12 86 SER A N 1
ATOM 656 C CA . SER A 1 86 ? -17.355 -0.203 14.396 1.00 77.12 86 SER A CA 1
ATOM 657 C C . SER A 1 86 ? -17.788 -0.210 12.929 1.00 77.12 86 SER A C 1
ATOM 659 O O . SER A 1 86 ? -18.905 -0.608 12.594 1.00 77.12 86 SER A O 1
ATOM 661 N N . LYS A 1 87 ? -16.894 0.226 12.037 1.00 83.81 87 LYS A N 1
ATOM 662 C CA . LYS A 1 87 ? -17.114 0.201 10.584 1.00 83.81 87 LYS A CA 1
ATOM 663 C C . LYS A 1 87 ? -15.950 -0.481 9.888 1.00 83.81 87 LYS A C 1
ATOM 665 O O . LYS A 1 87 ? -14.809 -0.050 10.053 1.00 83.81 87 LYS A O 1
ATOM 670 N N . THR A 1 88 ? -16.256 -1.504 9.102 1.00 89.00 88 THR A N 1
ATOM 671 C CA . THR A 1 88 ? -15.288 -2.171 8.231 1.00 89.00 88 THR A CA 1
ATOM 672 C C . THR A 1 88 ? -15.232 -1.453 6.888 1.00 89.00 88 THR A C 1
ATOM 674 O O . THR A 1 88 ? -16.261 -1.106 6.304 1.00 89.00 88 THR A O 1
ATOM 677 N N . LYS A 1 89 ? -14.018 -1.209 6.411 1.00 92.31 89 LYS A N 1
ATOM 678 C CA . LYS A 1 89 ? -13.722 -0.520 5.158 1.00 92.31 89 LYS A CA 1
ATOM 679 C C . LYS A 1 89 ? -12.667 -1.304 4.390 1.00 92.31 89 LYS A C 1
ATOM 681 O O . LYS A 1 89 ? -11.815 -1.944 5.003 1.00 92.31 89 LYS A O 1
ATOM 686 N N . ARG A 1 90 ? -12.706 -1.243 3.064 1.00 95.25 90 ARG A N 1
ATOM 687 C CA . ARG A 1 90 ? -11.579 -1.645 2.221 1.00 95.25 90 ARG A CA 1
ATOM 688 C C . ARG A 1 90 ? -10.696 -0.420 2.020 1.00 95.25 90 ARG A C 1
ATOM 690 O O . ARG A 1 90 ? -11.166 0.615 1.551 1.00 95.25 90 ARG A O 1
ATOM 697 N N . MET A 1 91 ? -9.442 -0.548 2.429 1.00 96.88 91 MET A N 1
ATOM 698 C CA . MET A 1 91 ? -8.418 0.486 2.347 1.00 96.88 91 MET A CA 1
ATOM 699 C C . MET A 1 91 ? -7.431 0.072 1.270 1.00 96.88 91 MET A C 1
ATOM 701 O O . MET A 1 91 ? -6.947 -1.061 1.313 1.00 96.88 91 MET A O 1
ATOM 705 N N . ALA A 1 92 ? -7.127 0.963 0.335 1.00 95.38 92 ALA A N 1
ATOM 706 C CA . ALA A 1 92 ? -6.214 0.652 -0.752 1.00 95.38 92 ALA A CA 1
ATOM 707 C C . ALA A 1 92 ? -5.285 1.826 -1.059 1.00 95.38 92 ALA A C 1
ATOM 709 O O . ALA A 1 92 ? -5.726 2.973 -1.114 1.00 95.38 92 ALA A O 1
ATOM 710 N N . VAL A 1 93 ? -4.001 1.538 -1.270 1.00 96.31 93 VAL A N 1
ATOM 711 C CA . VAL A 1 93 ? -3.053 2.487 -1.864 1.00 96.31 93 VAL A CA 1
ATOM 712 C C . VAL A 1 93 ? -2.697 1.997 -3.255 1.00 96.31 93 VAL A C 1
ATOM 714 O O . VAL A 1 93 ? -2.101 0.931 -3.409 1.00 96.31 93 VAL A O 1
ATOM 717 N N . GLU A 1 94 ? -3.035 2.808 -4.248 1.00 95.50 94 GLU A N 1
ATOM 718 C CA . GLU A 1 94 ? -2.588 2.627 -5.621 1.00 95.50 94 GLU A CA 1
ATOM 719 C C . GLU A 1 94 ? -1.244 3.308 -5.844 1.00 95.50 94 GLU A C 1
ATOM 721 O O . GLU A 1 94 ? -1.019 4.415 -5.353 1.00 95.50 94 GLU A O 1
ATOM 726 N N . ARG A 1 95 ? -0.380 2.662 -6.625 1.00 92.50 95 ARG A N 1
ATOM 727 C CA . ARG A 1 95 ? 0.914 3.172 -7.078 1.00 92.50 95 ARG A CA 1
ATOM 728 C C . ARG A 1 95 ? 1.063 2.914 -8.577 1.00 92.50 95 ARG A C 1
ATOM 730 O O . ARG A 1 95 ? 1.036 1.761 -9.008 1.00 92.50 95 ARG A O 1
ATOM 737 N N . GLY A 1 96 ? 1.220 3.978 -9.362 1.00 85.81 96 GLY A N 1
ATOM 738 C CA . GLY A 1 96 ? 1.320 3.904 -10.825 1.00 85.81 96 GLY A CA 1
ATOM 739 C C . GLY A 1 96 ? 2.751 4.024 -11.366 1.00 85.81 96 GLY A C 1
ATOM 740 O O . GLY A 1 96 ? 3.486 4.932 -10.976 1.00 85.81 96 GLY A O 1
ATOM 741 N N . TYR A 1 97 ? 3.095 3.158 -12.326 1.00 80.62 97 TYR A N 1
ATOM 742 C CA . TYR A 1 97 ? 4.324 3.152 -13.130 1.00 80.62 97 TYR A CA 1
ATOM 743 C C . TYR A 1 97 ? 3.984 3.180 -14.628 1.00 80.62 97 TYR A C 1
ATOM 745 O O . TYR A 1 97 ? 3.911 2.139 -15.287 1.00 80.62 97 TYR A O 1
ATOM 753 N N . GLY A 1 98 ? 3.746 4.365 -15.192 1.00 75.06 98 GLY A N 1
ATOM 754 C CA . GLY A 1 98 ? 3.317 4.471 -16.590 1.00 75.06 98 GLY A CA 1
ATOM 755 C C . GLY A 1 98 ? 2.013 3.699 -16.835 1.00 75.06 98 GLY A C 1
ATOM 756 O O . GLY A 1 98 ? 0.967 4.087 -16.324 1.00 75.06 98 GLY A O 1
ATOM 757 N N . THR A 1 99 ? 2.067 2.605 -17.606 1.00 78.88 99 THR A N 1
ATOM 758 C CA . THR A 1 99 ? 0.900 1.751 -17.909 1.00 78.88 99 THR A CA 1
ATOM 759 C C . THR A 1 99 ? 0.607 0.677 -16.859 1.00 78.88 99 THR A C 1
ATOM 761 O O . THR A 1 99 ? -0.454 0.053 -16.927 1.00 78.88 99 THR A O 1
ATOM 764 N N . ALA A 1 100 ? 1.527 0.431 -15.925 1.00 87.25 100 ALA A N 1
ATOM 765 C CA . ALA A 1 100 ? 1.376 -0.552 -14.858 1.00 87.25 100 ALA A CA 1
ATOM 766 C C . ALA A 1 100 ? 0.866 0.118 -13.578 1.00 87.25 100 ALA A C 1
ATOM 768 O O . ALA A 1 100 ? 1.350 1.177 -13.190 1.00 87.25 100 ALA A O 1
ATOM 769 N N . ASN A 1 101 ? -0.080 -0.515 -12.895 1.00 92.00 101 ASN A N 1
ATOM 770 C CA . ASN A 1 101 ? -0.616 -0.054 -11.618 1.00 92.00 101 ASN A CA 1
ATOM 771 C C . ASN A 1 101 ? -0.571 -1.195 -10.606 1.00 92.00 101 ASN A C 1
ATOM 773 O O . ASN A 1 101 ? -0.885 -2.339 -10.938 1.00 92.00 101 ASN A O 1
ATOM 777 N N . LEU A 1 102 ? -0.181 -0.863 -9.379 1.00 96.12 102 LEU A N 1
ATOM 778 C CA . LEU A 1 102 ? -0.199 -1.750 -8.222 1.00 96.12 102 LEU A CA 1
ATOM 779 C C . LEU A 1 102 ? -1.202 -1.215 -7.203 1.00 96.12 102 LEU A C 1
ATOM 781 O O . LEU A 1 102 ? -1.233 -0.009 -6.970 1.00 96.12 102 LEU A O 1
ATOM 785 N N . GLU A 1 103 ? -1.954 -2.092 -6.546 1.00 97.56 103 GLU A N 1
ATOM 786 C CA . GLU A 1 103 ? -2.871 -1.720 -5.468 1.00 97.56 103 GLU A CA 1
ATOM 787 C C . GLU A 1 103 ? -2.663 -2.618 -4.248 1.00 97.56 103 GLU A C 1
ATOM 789 O O . GLU A 1 103 ? -3.023 -3.796 -4.247 1.00 97.56 103 GLU A O 1
ATOM 794 N N . LEU A 1 104 ? -2.074 -2.052 -3.191 1.00 98.25 104 LEU A N 1
ATOM 795 C CA . LEU A 1 104 ? -1.996 -2.709 -1.889 1.00 98.25 104 LEU A CA 1
ATOM 796 C C . LEU A 1 104 ? -3.304 -2.466 -1.146 1.00 98.25 104 LEU A C 1
ATOM 798 O O . LEU A 1 104 ? -3.584 -1.335 -0.746 1.00 98.25 104 LEU A O 1
ATOM 802 N N . SER A 1 105 ? -4.058 -3.535 -0.921 1.00 98.12 105 SER A N 1
ATOM 803 C CA . SER A 1 105 ? -5.378 -3.499 -0.304 1.00 98.12 105 SER A CA 1
ATOM 804 C C . SER A 1 105 ? -5.423 -4.257 1.017 1.00 98.12 105 SER A C 1
ATOM 806 O O . SER A 1 105 ? -4.757 -5.277 1.208 1.00 98.12 105 SER A O 1
ATOM 808 N N . ALA A 1 106 ? -6.257 -3.778 1.936 1.00 97.56 106 ALA A N 1
ATOM 809 C CA . ALA A 1 106 ? -6.593 -4.487 3.159 1.00 97.56 106 ALA A CA 1
ATOM 810 C C . ALA A 1 106 ? -7.998 -4.114 3.649 1.00 97.56 106 ALA A C 1
ATOM 812 O O . ALA A 1 106 ? -8.436 -2.971 3.510 1.00 97.56 106 ALA A O 1
ATOM 813 N N . TYR A 1 107 ? -8.697 -5.063 4.268 1.00 96.50 107 TYR A N 1
ATOM 814 C CA . TYR A 1 107 ? -9.917 -4.760 5.012 1.00 96.50 107 TYR A CA 1
ATOM 815 C C . TYR A 1 107 ? -9.547 -4.291 6.413 1.00 96.50 107 TYR A C 1
ATOM 817 O O . TYR A 1 107 ? -8.669 -4.871 7.047 1.00 96.50 107 TYR A O 1
ATOM 825 N N . ALA A 1 108 ? -10.180 -3.227 6.894 1.00 95.88 108 ALA A N 1
ATOM 826 C CA . ALA A 1 108 ? -9.895 -2.684 8.209 1.00 95.88 108 ALA A CA 1
ATOM 827 C C . ALA A 1 108 ? -11.157 -2.239 8.938 1.00 95.88 108 ALA A C 1
ATOM 829 O O . ALA A 1 108 ? -12.011 -1.547 8.380 1.00 95.88 108 ALA A O 1
ATOM 830 N N . THR A 1 109 ? -11.232 -2.580 10.219 1.00 95.19 109 THR A N 1
ATOM 831 C CA . THR A 1 109 ? -12.310 -2.183 11.114 1.00 95.19 109 THR A CA 1
ATOM 832 C C . THR A 1 109 ? -11.866 -1.030 12.004 1.00 95.19 109 THR A C 1
ATOM 834 O O . THR A 1 109 ? -10.915 -1.138 12.780 1.00 95.19 109 THR A O 1
ATOM 837 N N . TYR A 1 110 ? -12.599 0.077 11.908 1.00 92.94 110 TYR A N 1
ATOM 838 C CA . TYR A 1 110 ? -12.416 1.282 12.709 1.00 92.94 110 TYR A CA 1
ATOM 839 C C . TYR A 1 110 ? -13.397 1.302 13.871 1.00 92.94 110 TYR A C 1
ATOM 841 O O . TYR A 1 110 ? -14.588 1.088 13.660 1.00 92.94 110 TYR A O 1
ATOM 849 N N . SER A 1 111 ? -12.923 1.596 15.082 1.00 90.69 111 SER A N 1
ATOM 850 C CA . SER A 1 111 ? -13.761 1.747 16.277 1.00 90.69 111 SER A CA 1
ATOM 851 C C . SER A 1 111 ? -13.142 2.766 17.234 1.00 90.69 111 SER A C 1
ATOM 853 O O . SER A 1 111 ? -12.093 2.518 17.831 1.00 90.69 111 SER A O 1
ATOM 855 N N . GLY A 1 112 ? -13.791 3.920 17.406 1.00 88.06 112 GLY A N 1
ATOM 856 C CA . GLY A 1 112 ? -13.230 5.026 18.186 1.00 88.06 112 GLY A CA 1
ATOM 857 C C . GLY A 1 112 ? -11.934 5.558 17.561 1.00 88.06 112 GLY A C 1
ATOM 858 O O . GLY A 1 112 ? -11.916 5.881 16.380 1.00 88.06 112 GLY A O 1
ATOM 859 N N . ARG A 1 113 ? -10.852 5.639 18.349 1.00 91.50 113 ARG A N 1
ATOM 860 C CA . ARG A 1 113 ? -9.494 6.006 17.887 1.00 91.50 113 ARG A CA 1
ATOM 861 C C . ARG A 1 113 ? -8.607 4.771 17.704 1.00 91.50 113 ARG A C 1
ATOM 863 O O . ARG A 1 113 ? -7.488 4.718 18.228 1.00 91.50 113 ARG A O 1
ATOM 870 N N . SER A 1 114 ? -9.155 3.749 17.059 1.00 94.56 114 SER A N 1
ATOM 871 C CA . SER A 1 114 ? -8.503 2.466 16.817 1.00 94.56 114 SER A CA 1
ATOM 872 C C . SER A 1 114 ? -8.858 1.955 15.429 1.00 94.56 114 SER A C 1
ATOM 874 O O . SER A 1 114 ? -10.000 2.099 14.986 1.00 94.56 114 SER A O 1
ATOM 876 N N . VAL A 1 115 ? -7.889 1.311 14.788 1.00 96.12 115 VAL A N 1
ATOM 877 C CA . VAL A 1 115 ? -8.050 0.596 13.522 1.00 96.12 115 VAL A CA 1
ATOM 878 C C . VAL A 1 115 ? -7.393 -0.774 13.634 1.00 96.12 115 VAL A C 1
ATOM 880 O O . VAL A 1 115 ? -6.288 -0.901 14.163 1.00 96.12 115 VAL A O 1
ATOM 883 N N . SER A 1 116 ? -8.061 -1.808 13.136 1.00 97.44 116 SER A N 1
ATOM 884 C CA . SER A 1 116 ? -7.506 -3.156 13.021 1.00 97.44 116 SER A CA 1
ATOM 885 C C . SER A 1 116 ? -7.623 -3.626 11.584 1.00 97.44 116 SER A C 1
ATOM 887 O O . SER A 1 116 ? -8.695 -3.510 11.006 1.00 97.44 116 SER A O 1
ATOM 889 N N . ILE A 1 117 ? -6.541 -4.153 11.014 1.00 97.50 117 ILE A N 1
ATOM 890 C CA . ILE A 1 117 ? -6.596 -4.824 9.715 1.00 97.50 117 ILE A CA 1
ATOM 891 C C . ILE A 1 117 ? -7.156 -6.227 9.929 1.00 97.50 117 ILE A C 1
ATOM 893 O O . ILE A 1 117 ? -6.567 -7.012 10.677 1.00 97.50 117 ILE A O 1
ATOM 897 N N . ASP A 1 118 ? -8.242 -6.532 9.239 1.00 93.94 118 ASP A N 1
ATOM 898 C CA . ASP A 1 118 ? -8.971 -7.789 9.294 1.00 93.94 118 ASP A CA 1
ATOM 899 C C . ASP A 1 118 ? -8.406 -8.761 8.246 1.00 93.94 118 ASP A C 1
ATOM 901 O O . ASP A 1 118 ? -8.297 -8.420 7.070 1.00 93.94 118 ASP A O 1
ATOM 905 N N . GLY A 1 119 ? -8.029 -9.975 8.660 1.00 92.81 119 GLY A N 1
ATOM 906 C CA . GLY A 1 119 ? -7.472 -10.984 7.748 1.00 92.81 119 GLY A CA 1
ATOM 907 C C . GLY A 1 119 ? -6.087 -10.619 7.207 1.00 92.81 119 GLY A C 1
ATOM 908 O O . GLY A 1 119 ? -5.260 -10.090 7.942 1.00 92.81 119 GLY A O 1
ATOM 909 N N . ASP A 1 120 ? -5.810 -10.904 5.941 1.00 95.56 120 ASP A N 1
ATOM 910 C CA . ASP A 1 120 ? -4.530 -10.583 5.301 1.00 95.56 120 ASP A CA 1
ATOM 911 C C . ASP A 1 120 ? -4.647 -9.369 4.373 1.00 95.56 120 ASP A C 1
ATOM 913 O O . ASP A 1 120 ? -5.728 -9.021 3.897 1.00 95.56 120 ASP A O 1
ATOM 917 N N . ALA A 1 121 ? -3.516 -8.705 4.135 1.00 97.38 121 ALA A N 1
ATOM 918 C CA . ALA A 1 121 ? -3.403 -7.725 3.061 1.00 97.38 121 ALA A CA 1
ATOM 919 C C . ALA A 1 121 ? -3.065 -8.444 1.752 1.00 97.38 121 ALA A C 1
ATOM 921 O O . ALA A 1 121 ? -2.416 -9.491 1.765 1.00 97.38 121 ALA A O 1
ATOM 922 N N . TYR A 1 122 ? -3.469 -7.867 0.628 1.00 96.94 122 TYR A N 1
ATOM 923 C CA . TYR A 1 122 ? -3.223 -8.425 -0.697 1.00 96.94 122 TYR A CA 1
ATOM 924 C C . TYR A 1 122 ? -2.784 -7.337 -1.674 1.00 96.94 122 TYR A C 1
ATOM 926 O O . TYR A 1 122 ? -3.081 -6.156 -1.490 1.00 96.94 122 TYR A O 1
ATOM 934 N N . LEU A 1 123 ? -2.035 -7.755 -2.690 1.00 97.38 123 LEU A N 1
ATOM 935 C CA . LEU A 1 123 ? -1.569 -6.905 -3.776 1.00 97.38 123 LEU A CA 1
ATOM 936 C C . LEU A 1 123 ? -2.242 -7.338 -5.075 1.00 97.38 123 LEU A C 1
ATOM 938 O O . LEU A 1 123 ? -1.991 -8.450 -5.557 1.00 97.38 123 LEU A O 1
ATOM 942 N N . ASP A 1 124 ? -3.017 -6.426 -5.648 1.00 96.31 124 ASP A N 1
ATOM 943 C CA . ASP A 1 124 ? -3.511 -6.521 -7.016 1.00 96.31 124 ASP A CA 1
ATOM 944 C C . ASP A 1 124 ? -2.626 -5.701 -7.958 1.00 96.31 124 ASP A C 1
ATOM 946 O O . ASP A 1 124 ? -1.925 -4.771 -7.547 1.00 96.31 124 ASP A O 1
ATOM 950 N N . PHE A 1 125 ? -2.629 -6.066 -9.237 1.00 94.44 125 PHE A N 1
ATOM 951 C CA . PHE A 1 125 ? -1.923 -5.327 -10.275 1.00 94.44 125 PHE A CA 1
ATOM 952 C C . PHE A 1 125 ? -2.650 -5.433 -11.612 1.00 94.44 125 PHE A C 1
ATOM 954 O O . PHE A 1 125 ? -3.271 -6.450 -11.924 1.00 94.44 125 PHE A O 1
ATOM 961 N N . TRP A 1 126 ? -2.559 -4.379 -12.416 1.00 93.38 126 TRP A N 1
ATOM 962 C CA . TRP A 1 126 ? -3.109 -4.347 -13.768 1.00 93.38 126 TRP A CA 1
ATOM 963 C C . TRP A 1 126 ? -2.300 -3.411 -14.659 1.00 93.38 126 TRP A C 1
ATOM 965 O O . TRP A 1 126 ? -1.616 -2.498 -14.198 1.00 93.38 126 TRP A O 1
ATOM 975 N N . GLY A 1 127 ? -2.396 -3.638 -15.962 1.00 88.12 127 GLY A N 1
ATOM 976 C CA . GLY A 1 127 ? -1.675 -2.876 -16.970 1.00 88.12 127 GLY A CA 1
ATOM 977 C C . GLY A 1 127 ? -1.455 -3.709 -18.223 1.00 88.12 127 GLY A C 1
ATOM 978 O O . GLY A 1 127 ? -1.579 -4.936 -18.206 1.00 88.12 127 GLY A O 1
ATOM 979 N N . LEU A 1 128 ? -1.146 -3.045 -19.333 1.00 83.88 128 LEU A N 1
ATOM 980 C CA . LEU A 1 128 ? -0.794 -3.738 -20.571 1.00 83.88 128 LEU A CA 1
ATOM 981 C C . LEU A 1 128 ? 0.557 -4.436 -20.391 1.00 83.88 128 LEU A C 1
ATOM 983 O O . LEU A 1 128 ? 1.512 -3.799 -19.954 1.00 83.88 128 LEU A O 1
ATOM 987 N N . ASN A 1 129 ? 0.621 -5.734 -20.710 1.00 86.44 129 ASN A N 1
ATOM 988 C CA . ASN A 1 129 ? 1.827 -6.571 -20.606 1.00 86.44 129 ASN A CA 1
ATOM 989 C C . ASN A 1 129 ? 2.585 -6.425 -19.280 1.00 86.44 129 ASN A C 1
ATOM 991 O O . ASN A 1 129 ? 3.815 -6.412 -19.261 1.00 86.44 129 ASN A O 1
ATOM 995 N N . THR A 1 130 ? 1.846 -6.266 -18.185 1.00 89.25 130 THR A N 1
ATOM 996 C CA . THR A 1 130 ? 2.411 -6.084 -16.853 1.00 89.25 130 THR A CA 1
ATOM 997 C C . THR A 1 130 ? 2.475 -7.425 -16.129 1.00 89.25 130 THR A C 1
ATOM 999 O O . THR A 1 130 ? 1.478 -8.145 -16.067 1.00 89.25 130 THR A O 1
ATOM 1002 N N . SER A 1 131 ? 3.631 -7.748 -15.557 1.00 91.69 131 SER A N 1
ATOM 1003 C CA . SER A 1 131 ? 3.820 -8.870 -14.637 1.00 91.69 131 SER A CA 1
ATOM 1004 C C . SER A 1 131 ? 4.415 -8.390 -13.317 1.00 91.69 131 SER A C 1
ATOM 1006 O O . SER A 1 131 ? 5.064 -7.344 -13.247 1.00 91.69 131 SER A O 1
ATOM 1008 N N . VAL A 1 132 ? 4.176 -9.163 -12.258 1.00 93.56 132 VAL A N 1
ATOM 1009 C CA . VAL A 1 132 ? 4.769 -8.941 -10.941 1.00 93.56 132 VAL A CA 1
ATOM 1010 C C . VAL A 1 132 ? 5.364 -10.253 -10.450 1.00 93.56 132 VAL A C 1
ATOM 1012 O O . VAL A 1 132 ? 4.636 -11.228 -10.257 1.00 93.56 132 VAL A O 1
ATOM 1015 N N . ASP A 1 133 ? 6.669 -10.240 -10.210 1.00 94.75 133 ASP A N 1
ATOM 1016 C CA . ASP A 1 133 ? 7.451 -11.379 -9.734 1.00 94.75 133 ASP A CA 1
ATOM 1017 C C . ASP A 1 133 ? 8.006 -11.112 -8.328 1.00 94.75 133 ASP A C 1
ATOM 1019 O O . ASP A 1 133 ? 8.037 -9.970 -7.860 1.00 94.75 133 ASP A O 1
ATOM 1023 N N . GLU A 1 134 ? 8.427 -12.180 -7.640 1.00 94.38 134 GLU A N 1
ATOM 1024 C CA . GLU A 1 134 ? 9.030 -12.120 -6.293 1.00 94.38 134 GLU A CA 1
ATOM 1025 C C . GLU A 1 134 ? 8.168 -11.362 -5.265 1.00 94.38 134 GLU A C 1
ATOM 1027 O O . GLU A 1 134 ? 8.684 -10.710 -4.356 1.00 94.38 134 GLU A O 1
ATOM 1032 N N . LYS A 1 135 ? 6.838 -11.422 -5.419 1.00 94.69 135 LYS A N 1
ATOM 1033 C CA . LYS A 1 135 ? 5.928 -10.647 -4.576 1.00 94.69 135 LYS A CA 1
ATOM 1034 C C . LYS A 1 135 ? 5.786 -11.229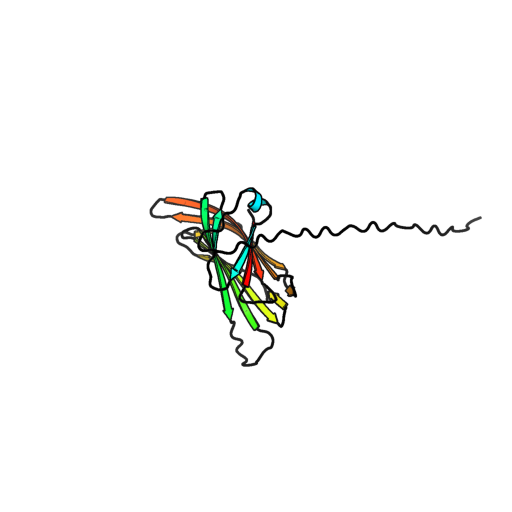 -3.176 1.00 94.69 135 LYS A C 1
ATOM 1036 O O . LYS A 1 135 ? 5.487 -12.411 -3.008 1.00 94.69 135 LYS A O 1
ATOM 1041 N N . GLU A 1 136 ? 5.883 -10.358 -2.183 1.00 97.44 136 GLU A N 1
ATOM 1042 C CA . GLU A 1 136 ? 5.487 -10.628 -0.804 1.00 97.44 136 GLU A CA 1
ATOM 1043 C C . GLU A 1 136 ? 4.508 -9.538 -0.368 1.00 97.44 136 GLU A C 1
ATOM 1045 O O . GLU A 1 136 ? 4.749 -8.347 -0.573 1.00 97.44 136 GLU A O 1
ATOM 1050 N N . THR A 1 137 ? 3.401 -9.935 0.253 1.00 98.06 137 THR A N 1
ATOM 1051 C CA . THR A 1 137 ? 2.464 -9.010 0.892 1.00 98.06 137 THR A CA 1
ATOM 1052 C C . THR A 1 137 ? 2.200 -9.501 2.300 1.00 98.06 137 THR A C 1
ATOM 1054 O O . THR A 1 137 ? 1.960 -10.687 2.517 1.00 98.06 137 THR A O 1
ATOM 1057 N N . LYS A 1 138 ? 2.272 -8.594 3.273 1.00 97.69 138 LYS A N 1
ATOM 1058 C CA . LYS A 1 138 ? 2.103 -8.942 4.682 1.00 97.69 138 LYS A CA 1
ATOM 1059 C C . LYS A 1 138 ? 1.469 -7.827 5.477 1.00 97.69 138 LYS A C 1
ATOM 1061 O O . LYS A 1 138 ? 1.546 -6.645 5.138 1.00 97.69 138 LYS A O 1
ATOM 1066 N N . VAL A 1 139 ? 0.923 -8.210 6.622 1.00 98.12 139 VAL A N 1
ATOM 1067 C CA . VAL A 1 139 ? 0.552 -7.249 7.651 1.00 98.12 139 VAL A CA 1
ATOM 1068 C C . VAL A 1 139 ? 1.673 -7.135 8.662 1.00 98.12 139 VAL A C 1
ATOM 1070 O O . VAL A 1 139 ? 1.985 -8.072 9.387 1.00 98.12 139 VAL A O 1
ATOM 1073 N N . ILE A 1 140 ? 2.273 -5.950 8.693 1.00 97.44 140 ILE A N 1
ATOM 1074 C CA . ILE A 1 140 ? 3.413 -5.614 9.545 1.00 97.44 140 ILE A CA 1
ATOM 1075 C C . ILE A 1 140 ? 2.931 -5.325 10.966 1.00 97.44 140 ILE A C 1
ATOM 1077 O O . ILE A 1 140 ? 3.560 -5.719 11.945 1.00 97.44 140 ILE A O 1
ATOM 1081 N N . LYS A 1 141 ? 1.796 -4.627 11.088 1.00 97.88 141 LYS A N 1
ATOM 1082 C CA . LYS A 1 141 ? 1.177 -4.315 12.375 1.00 97.88 141 LYS A CA 1
ATOM 1083 C C . LYS A 1 141 ? -0.337 -4.372 12.260 1.00 97.88 141 LYS A C 1
ATOM 1085 O O . LYS A 1 141 ? -0.945 -3.545 11.588 1.00 97.88 141 LYS A O 1
ATOM 1090 N N . ARG A 1 142 ? -0.935 -5.334 12.964 1.00 97.44 142 ARG A N 1
ATOM 1091 C CA . ARG A 1 142 ? -2.371 -5.635 12.903 1.00 97.44 142 ARG A CA 1
ATOM 1092 C C . ARG A 1 142 ? -3.250 -4.470 13.348 1.00 97.44 142 ARG A C 1
ATOM 1094 O O . ARG A 1 142 ? -4.239 -4.173 12.691 1.00 97.44 142 ARG A O 1
ATOM 1101 N N . THR A 1 143 ? -2.884 -3.821 14.450 1.00 97.25 143 THR A N 1
ATOM 1102 C CA . THR A 1 143 ? -3.739 -2.844 15.133 1.00 97.25 143 THR A CA 1
ATOM 1103 C C . THR A 1 143 ? -2.985 -1.547 15.383 1.00 97.25 143 THR A C 1
ATOM 1105 O O . THR A 1 143 ? -1.834 -1.555 15.826 1.00 97.25 143 THR A O 1
ATOM 1108 N N . GLY A 1 144 ? -3.660 -0.434 15.121 1.00 96.50 144 GLY A N 1
ATOM 1109 C CA . GLY A 1 144 ? -3.235 0.916 15.444 1.00 96.50 144 GLY A CA 1
ATOM 1110 C C . GLY A 1 144 ? -4.194 1.558 16.440 1.00 96.50 144 GLY A C 1
ATOM 1111 O O . GLY A 1 144 ? -5.399 1.333 16.376 1.00 96.50 144 GLY A O 1
ATOM 1112 N N . SER A 1 145 ? -3.670 2.356 17.366 1.00 95.31 145 SER A N 1
ATOM 1113 C CA . SER A 1 145 ? -4.472 3.107 18.331 1.00 95.31 145 SER A CA 1
ATOM 1114 C C . SER A 1 145 ? -3.790 4.413 18.736 1.00 95.31 145 SER A C 1
ATOM 1116 O O . SER A 1 145 ? -2.560 4.504 18.827 1.00 95.31 145 SER A O 1
ATOM 1118 N N . GLY A 1 146 ? -4.595 5.449 18.978 1.00 89.94 146 GLY A N 1
ATOM 1119 C CA . GLY A 1 146 ? -4.089 6.768 19.360 1.00 89.94 146 GLY A CA 1
ATOM 1120 C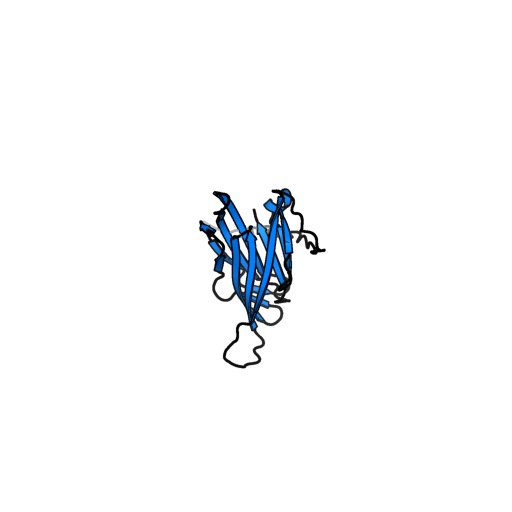 C . GLY A 1 146 ? -3.262 7.408 18.243 1.00 89.94 146 GLY A C 1
ATOM 1121 O O . GLY A 1 146 ? -3.839 7.868 17.267 1.00 89.94 146 GLY A O 1
ATOM 1122 N N . ASN A 1 147 ? -1.936 7.437 18.405 1.00 86.44 147 ASN A N 1
ATOM 1123 C CA . ASN A 1 147 ? -0.978 7.957 17.414 1.00 86.44 147 ASN A CA 1
ATOM 1124 C C . ASN A 1 147 ? -0.164 6.835 16.736 1.00 86.44 147 ASN A C 1
ATOM 1126 O O . ASN A 1 147 ? 0.864 7.093 16.115 1.00 86.44 147 ASN A O 1
ATOM 1130 N N . ASN A 1 148 ? -0.579 5.576 16.900 1.00 94.62 148 ASN A N 1
ATOM 1131 C CA . ASN A 1 148 ? 0.081 4.417 16.312 1.00 94.62 148 ASN A CA 1
ATOM 1132 C C . ASN A 1 148 ? -0.754 3.851 15.166 1.00 94.62 148 ASN A C 1
ATOM 1134 O O . ASN A 1 148 ? -1.911 3.508 15.373 1.00 94.62 148 ASN A O 1
ATOM 1138 N N . TYR A 1 149 ? -0.143 3.666 14.001 1.00 97.12 149 TYR A N 1
ATOM 1139 C CA . TYR A 1 149 ? -0.809 3.150 12.803 1.00 97.12 149 TYR A CA 1
ATOM 1140 C C . TYR A 1 149 ? -0.913 1.616 12.801 1.00 97.12 149 TYR A C 1
ATOM 1142 O O . TYR A 1 149 ? -0.025 0.934 13.328 1.00 97.12 149 TYR A O 1
ATOM 1150 N N . ALA A 1 150 ? -1.959 1.078 12.167 1.00 97.75 150 ALA A N 1
ATOM 1151 C CA . ALA A 1 150 ? -1.925 -0.287 11.633 1.00 97.75 150 ALA A CA 1
ATOM 1152 C C . ALA A 1 150 ? -1.209 -0.259 10.277 1.00 97.75 150 ALA A C 1
ATOM 1154 O O . ALA A 1 150 ? -1.299 0.738 9.566 1.00 97.75 150 ALA A O 1
ATOM 1155 N N . LYS A 1 151 ? -0.464 -1.308 9.926 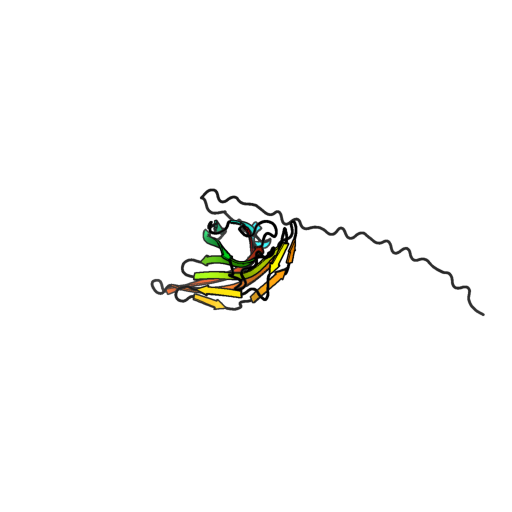1.00 98.12 151 LYS A N 1
ATOM 1156 C CA . LYS A 1 151 ? 0.467 -1.280 8.791 1.00 98.12 151 LYS A CA 1
ATOM 1157 C C . LYS A 1 151 ? 0.371 -2.544 7.950 1.00 98.12 151 LYS A C 1
ATOM 1159 O O . LYS A 1 151 ? 0.561 -3.639 8.481 1.00 98.12 151 LYS A O 1
ATOM 1164 N N . ALA A 1 152 ? 0.165 -2.382 6.651 1.00 98.19 152 ALA A N 1
ATOM 1165 C CA . ALA A 1 152 ? 0.341 -3.421 5.641 1.00 98.19 152 ALA A CA 1
ATOM 1166 C C . ALA A 1 152 ? 1.494 -3.029 4.717 1.00 98.19 152 ALA A C 1
ATOM 1168 O O . ALA A 1 152 ? 1.703 -1.843 4.480 1.00 98.19 152 ALA A O 1
ATOM 1169 N N . GLY A 1 153 ? 2.237 -4.004 4.204 1.00 97.56 153 GLY A N 1
ATOM 1170 C CA . GLY A 1 153 ? 3.359 -3.751 3.307 1.00 97.56 153 GLY A CA 1
ATOM 1171 C C . GLY A 1 153 ? 3.453 -4.781 2.203 1.00 97.56 153 GLY A C 1
ATOM 1172 O O . GLY A 1 153 ? 2.982 -5.912 2.348 1.00 97.56 153 GLY A O 1
ATOM 1173 N N . THR A 1 154 ? 4.067 -4.373 1.100 1.00 97.75 154 THR A N 1
ATOM 1174 C CA . THR A 1 154 ? 4.298 -5.241 -0.043 1.00 97.75 154 THR A CA 1
ATOM 1175 C C . THR A 1 154 ? 5.633 -4.949 -0.708 1.00 97.75 154 THR A C 1
ATOM 1177 O O . THR A 1 154 ? 6.067 -3.798 -0.787 1.00 97.75 154 THR A O 1
ATOM 1180 N N . THR A 1 155 ? 6.264 -6.005 -1.207 1.00 97.06 155 THR A N 1
ATOM 1181 C CA . THR A 1 155 ? 7.492 -5.953 -1.994 1.00 97.06 155 THR A CA 1
ATOM 1182 C C . THR A 1 155 ? 7.347 -6.784 -3.259 1.00 97.06 155 THR A C 1
ATOM 1184 O O . THR A 1 155 ? 6.478 -7.656 -3.338 1.00 97.06 155 THR A O 1
ATOM 1187 N N . GLY A 1 156 ? 8.196 -6.516 -4.244 1.00 96.00 156 GLY A N 1
ATOM 1188 C CA . GLY A 1 156 ? 8.303 -7.330 -5.446 1.00 96.00 156 GLY A CA 1
ATOM 1189 C C . GLY A 1 156 ? 8.995 -6.589 -6.576 1.00 96.00 156 GLY A C 1
ATOM 1190 O O . GLY A 1 156 ? 9.563 -5.508 -6.391 1.00 96.00 156 GLY A O 1
ATOM 1191 N N . THR A 1 157 ? 8.919 -7.176 -7.762 1.00 94.62 157 THR A N 1
ATOM 1192 C CA . THR A 1 157 ? 9.456 -6.598 -8.990 1.00 94.62 157 THR A CA 1
ATOM 1193 C C . THR A 1 157 ? 8.341 -6.508 -10.021 1.00 94.62 157 THR A C 1
ATOM 1195 O O . THR A 1 157 ? 7.778 -7.528 -10.409 1.00 94.62 157 THR A O 1
ATOM 1198 N N . VAL A 1 158 ? 8.011 -5.293 -10.464 1.00 92.69 158 VAL A N 1
ATOM 1199 C CA . VAL A 1 158 ? 7.066 -5.072 -11.565 1.00 92.69 158 VAL A CA 1
ATOM 1200 C C . VAL A 1 158 ? 7.831 -4.981 -12.876 1.00 92.69 158 VAL A C 1
ATOM 1202 O O . VAL A 1 158 ? 8.847 -4.288 -12.953 1.00 92.69 158 VAL A O 1
ATOM 1205 N N . SER A 1 159 ? 7.339 -5.670 -13.901 1.00 90.12 159 SER A N 1
ATOM 1206 C CA . SER A 1 159 ? 7.856 -5.577 -15.263 1.00 90.12 159 SER A CA 1
ATOM 1207 C C . SER A 1 159 ? 6.734 -5.246 -16.237 1.00 90.12 159 SER A C 1
ATOM 1209 O O . SER A 1 159 ? 5.639 -5.792 -16.131 1.00 90.12 159 SER A O 1
ATOM 1211 N N . THR A 1 160 ? 6.994 -4.358 -17.193 1.00 86.50 160 THR A N 1
ATOM 1212 C CA . THR A 1 160 ? 6.064 -4.035 -18.281 1.00 86.50 160 THR A CA 1
ATOM 1213 C C . THR A 1 160 ? 6.802 -3.977 -19.611 1.00 86.50 160 THR A C 1
ATOM 1215 O O . THR A 1 160 ? 7.943 -3.519 -19.680 1.00 86.50 160 THR A O 1
ATOM 1218 N N . THR A 1 161 ? 6.149 -4.454 -20.670 1.00 80.25 161 THR A N 1
ATOM 1219 C CA . THR A 1 161 ? 6.639 -4.320 -22.048 1.00 80.25 161 THR A CA 1
ATOM 1220 C C . THR A 1 161 ? 5.706 -3.408 -22.819 1.00 80.25 161 THR A C 1
ATOM 1222 O O . THR A 1 161 ? 4.546 -3.760 -23.038 1.00 80.25 161 THR A O 1
ATOM 1225 N N . GLU A 1 162 ? 6.203 -2.271 -23.290 1.00 70.56 162 GLU A N 1
ATOM 1226 C CA . GLU A 1 162 ? 5.415 -1.382 -24.136 1.00 70.56 162 GLU A CA 1
ATOM 1227 C C . GLU A 1 162 ? 5.411 -1.896 -25.589 1.00 70.56 162 GLU A C 1
ATOM 1229 O O . GLU A 1 162 ? 6.450 -1.855 -26.251 1.00 70.56 162 GLU A O 1
ATOM 1234 N N . PRO A 1 163 ? 4.270 -2.386 -26.130 1.00 65.94 163 PRO A N 1
ATOM 1235 C CA . PRO A 1 163 ? 4.235 -3.028 -27.450 1.00 65.94 163 PRO A CA 1
ATOM 1236 C C . PRO A 1 163 ? 4.723 -2.141 -28.591 1.00 65.94 163 PRO A C 1
ATOM 1238 O O . PRO A 1 163 ? 5.308 -2.631 -29.550 1.00 65.94 163 PRO A O 1
ATOM 1241 N N . ALA A 1 164 ? 4.429 -0.841 -28.507 1.00 68.94 164 ALA A N 1
ATOM 1242 C CA . ALA A 1 164 ? 4.682 0.104 -29.587 1.00 68.94 164 ALA A CA 1
ATOM 1243 C C . ALA A 1 164 ? 6.171 0.441 -29.735 1.00 68.94 164 ALA A C 1
ATOM 1245 O O . ALA A 1 164 ? 6.632 0.721 -30.839 1.00 68.94 164 ALA A O 1
ATOM 1246 N N . THR A 1 165 ? 6.917 0.418 -28.631 1.00 68.00 165 THR A N 1
ATOM 1247 C CA . THR A 1 165 ? 8.332 0.809 -28.581 1.00 68.00 165 THR A CA 1
ATOM 1248 C C . THR A 1 165 ? 9.255 -0.384 -28.333 1.00 68.00 165 THR A C 1
ATOM 1250 O O . THR A 1 165 ? 10.464 -0.270 -28.520 1.00 68.00 165 THR A O 1
ATOM 1253 N N . GLY A 1 166 ? 8.702 -1.527 -27.910 1.00 66.00 166 GLY A N 1
ATOM 1254 C CA . GLY A 1 166 ? 9.459 -2.693 -27.455 1.00 66.00 166 GLY A CA 1
ATOM 1255 C C . GLY A 1 166 ? 10.221 -2.445 -26.150 1.00 66.00 166 GLY A C 1
ATOM 1256 O O . GLY A 1 166 ? 11.044 -3.274 -25.764 1.00 66.00 166 GLY A O 1
ATOM 1257 N N . VAL A 1 167 ? 9.988 -1.308 -25.483 1.00 64.81 167 VAL A N 1
ATOM 1258 C CA . VAL A 1 167 ? 10.712 -0.930 -24.270 1.00 64.81 167 VAL A CA 1
ATOM 1259 C C . VAL A 1 167 ? 10.236 -1.794 -23.113 1.00 64.81 167 VAL A C 1
ATOM 1261 O O . VAL A 1 167 ? 9.047 -1.855 -22.796 1.00 64.81 167 VAL A O 1
ATOM 1264 N N . PHE A 1 168 ? 11.200 -2.458 -22.486 1.00 76.25 168 PHE A N 1
ATOM 1265 C CA . PHE A 1 168 ? 11.012 -3.246 -21.284 1.00 76.25 168 PHE A CA 1
ATOM 1266 C C . PHE A 1 168 ? 11.419 -2.409 -20.072 1.00 76.25 168 PHE A C 1
ATOM 1268 O O . PHE A 1 168 ? 12.559 -1.948 -19.983 1.00 76.25 168 PHE A O 1
ATOM 1275 N N . PHE A 1 169 ? 10.486 -2.199 -19.150 1.00 82.81 169 PHE A N 1
ATOM 1276 C CA . PHE A 1 169 ? 10.746 -1.547 -17.873 1.00 82.81 169 PHE A CA 1
ATOM 1277 C C . PHE A 1 169 ? 10.594 -2.562 -16.752 1.00 82.81 169 PHE A C 1
ATOM 1279 O O . PHE A 1 169 ? 9.571 -3.238 -16.670 1.00 82.81 169 PHE A O 1
ATOM 1286 N N . THR A 1 170 ? 11.586 -2.612 -15.868 1.00 88.88 170 THR A N 1
ATOM 1287 C CA . THR A 1 170 ? 11.554 -3.411 -14.645 1.00 88.88 170 THR A CA 1
ATOM 1288 C C . THR A 1 170 ? 11.913 -2.532 -13.466 1.00 88.88 170 THR A C 1
ATOM 1290 O O . THR A 1 170 ? 12.935 -1.843 -13.495 1.00 88.88 170 THR A O 1
ATOM 1293 N N . LYS A 1 171 ? 11.101 -2.578 -12.410 1.00 88.00 171 LYS A N 1
ATOM 1294 C CA . LYS A 1 171 ? 11.348 -1.819 -11.185 1.00 88.00 171 LYS A CA 1
ATOM 1295 C C . LYS A 1 171 ? 10.999 -2.632 -9.954 1.00 88.00 171 LYS A C 1
ATOM 1297 O O . LYS A 1 171 ? 9.940 -3.250 -9.868 1.00 88.00 171 LYS A O 1
ATOM 1302 N N . LYS A 1 172 ? 11.908 -2.608 -8.983 1.00 91.75 172 LYS A N 1
ATOM 1303 C CA . LYS A 1 172 ? 11.632 -3.118 -7.643 1.00 91.75 172 LYS A CA 1
ATOM 1304 C C . LYS A 1 172 ? 10.725 -2.140 -6.919 1.00 91.75 172 LYS A C 1
ATOM 1306 O O . LYS A 1 172 ? 10.911 -0.927 -7.012 1.00 91.75 172 LYS A O 1
ATOM 1311 N N . PHE A 1 173 ? 9.765 -2.671 -6.184 1.00 92.31 173 PHE A N 1
ATOM 1312 C CA . PHE A 1 173 ? 8.924 -1.890 -5.300 1.00 92.31 173 PHE A CA 1
ATOM 1313 C C . PHE A 1 173 ? 8.991 -2.458 -3.891 1.00 92.31 173 PHE A C 1
ATOM 1315 O O . PHE A 1 173 ? 9.024 -3.669 -3.682 1.00 92.31 173 PHE A O 1
ATOM 1322 N N . ASN A 1 174 ? 8.991 -1.553 -2.923 1.00 94.06 174 ASN A N 1
ATOM 1323 C CA . ASN A 1 174 ? 8.757 -1.843 -1.524 1.00 94.06 174 ASN A CA 1
ATOM 1324 C C . ASN A 1 174 ? 7.995 -0.650 -0.949 1.00 94.06 174 ASN A C 1
ATOM 1326 O O . ASN A 1 174 ? 8.466 0.489 -1.012 1.00 94.06 174 ASN A O 1
ATOM 1330 N N . PHE A 1 175 ? 6.766 -0.880 -0.502 1.00 94.88 175 PHE A N 1
ATOM 1331 C CA . PHE A 1 175 ? 5.971 0.181 0.096 1.00 94.88 175 PHE A CA 1
ATOM 1332 C C . PHE A 1 175 ? 4.965 -0.343 1.111 1.00 94.88 175 PHE A C 1
ATOM 1334 O O . PHE A 1 175 ? 4.528 -1.495 1.068 1.00 94.88 175 PHE A O 1
ATOM 1341 N N . GLU A 1 176 ? 4.589 0.537 2.031 1.00 96.75 176 GLU A N 1
ATOM 1342 C CA . GLU A 1 176 ? 3.706 0.228 3.144 1.00 96.75 176 GLU A CA 1
ATOM 1343 C C . GLU A 1 176 ? 2.573 1.245 3.246 1.00 96.75 176 GLU A C 1
ATOM 1345 O O . GLU A 1 176 ? 2.795 2.451 3.206 1.00 96.75 176 GLU A O 1
ATOM 1350 N N . MET A 1 177 ? 1.360 0.749 3.465 1.00 97.50 177 MET A N 1
ATOM 1351 C CA . MET A 1 177 ? 0.189 1.543 3.816 1.00 97.50 177 MET A CA 1
ATOM 1352 C C . MET A 1 177 ? 0.019 1.548 5.336 1.00 97.50 177 MET A C 1
ATOM 1354 O O . MET A 1 177 ? -0.104 0.494 5.967 1.00 97.50 177 MET A O 1
ATOM 1358 N N . TRP A 1 178 ? 0.001 2.735 5.934 1.00 97.50 178 TRP A N 1
ATOM 1359 C CA . TRP A 1 178 ? -0.155 2.954 7.368 1.00 97.50 178 TRP A CA 1
ATOM 1360 C C . TRP A 1 178 ? -1.496 3.644 7.633 1.00 97.50 178 TRP A C 1
ATOM 1362 O O . TRP A 1 178 ? -1.678 4.826 7.345 1.00 97.50 178 TRP A O 1
ATOM 1372 N N . LEU A 1 179 ? -2.441 2.898 8.197 1.00 97.12 179 LEU A N 1
ATOM 1373 C CA . LEU A 1 179 ? -3.807 3.348 8.444 1.00 97.12 179 LEU A CA 1
ATOM 1374 C C . LEU A 1 179 ? -3.877 4.201 9.712 1.00 97.12 179 LEU A C 1
ATOM 1376 O O . LEU A 1 179 ? -3.490 3.736 10.792 1.00 97.12 179 LEU A O 1
ATOM 1380 N N . ASP A 1 180 ? -4.367 5.437 9.582 1.00 94.88 180 ASP A N 1
ATOM 1381 C CA . ASP A 1 180 ? -4.525 6.361 10.708 1.00 94.88 180 ASP A CA 1
ATOM 1382 C C . ASP A 1 180 ? -5.706 5.916 11.590 1.00 94.88 180 ASP A C 1
ATOM 1384 O O . ASP A 1 180 ? -6.841 5.907 11.118 1.00 94.88 180 ASP A O 1
ATOM 1388 N N . PRO A 1 181 ? -5.493 5.559 12.872 1.00 93.94 181 PRO A N 1
ATOM 1389 C CA . PRO A 1 181 ? -6.570 5.143 13.771 1.00 93.94 181 PRO A CA 1
ATOM 1390 C C . PRO A 1 181 ? -7.579 6.252 14.107 1.00 93.94 181 PRO A C 1
ATOM 1392 O O . PRO A 1 181 ? -8.650 5.950 14.633 1.00 93.94 181 PRO A O 1
ATOM 1395 N N . ALA A 1 182 ? -7.238 7.524 13.889 1.00 91.31 182 ALA A N 1
ATOM 1396 C CA . ALA A 1 182 ? -8.085 8.673 14.193 1.00 91.31 182 ALA A CA 1
ATOM 1397 C C . ALA A 1 182 ? -8.904 9.153 12.988 1.00 91.31 182 ALA A C 1
ATOM 1399 O O . ALA A 1 182 ? -9.914 9.829 13.190 1.00 91.31 182 ALA A O 1
ATOM 1400 N N . ASN A 1 183 ? -8.495 8.816 11.763 1.00 91.94 183 ASN A N 1
ATOM 1401 C CA . ASN A 1 183 ? -9.166 9.260 10.549 1.00 91.94 183 ASN A CA 1
ATOM 1402 C C . ASN A 1 183 ? -9.053 8.213 9.431 1.00 91.94 183 ASN A C 1
ATOM 1404 O O . ASN A 1 183 ? -7.984 7.993 8.871 1.00 91.94 183 ASN A O 1
ATOM 1408 N N . SER A 1 184 ? -10.182 7.595 9.069 1.00 92.69 184 SER A N 1
ATOM 1409 C CA . SER A 1 184 ? -10.215 6.585 8.007 1.00 92.69 184 SER A CA 1
ATOM 1410 C C . SER A 1 184 ? -9.967 7.143 6.610 1.00 92.69 184 SER A C 1
ATOM 1412 O O . SER A 1 184 ? -9.688 6.366 5.709 1.00 92.69 184 SER A O 1
ATOM 1414 N N . ASP A 1 185 ? -10.077 8.455 6.412 1.00 94.31 185 ASP A N 1
ATOM 1415 C CA . ASP A 1 185 ? -9.894 9.086 5.102 1.00 94.31 185 ASP A CA 1
ATOM 1416 C C . ASP A 1 185 ? -8.447 9.543 4.879 1.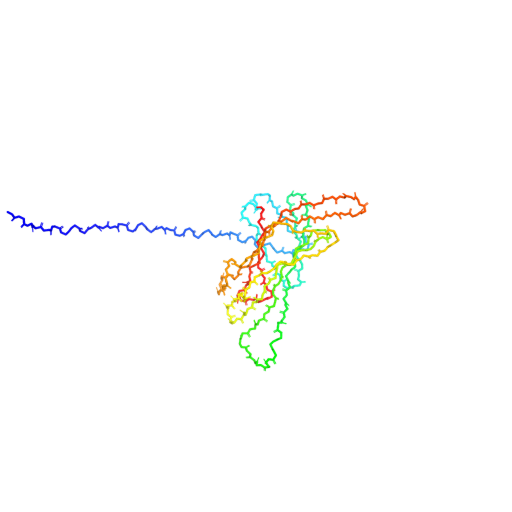00 94.31 185 ASP A C 1
ATOM 1418 O O . ASP A 1 185 ? -8.145 10.227 3.902 1.00 94.31 185 ASP A O 1
ATOM 1422 N N . THR A 1 186 ? -7.538 9.158 5.776 1.00 93.44 186 THR A N 1
ATOM 1423 C CA . THR A 1 186 ? -6.109 9.437 5.664 1.00 93.44 186 THR A CA 1
ATOM 1424 C C . THR A 1 186 ? -5.269 8.197 5.923 1.00 93.44 186 THR A C 1
ATOM 1426 O O . THR A 1 186 ? -5.566 7.393 6.810 1.00 93.44 186 THR A O 1
ATOM 1429 N N . ALA A 1 187 ? -4.168 8.083 5.191 1.00 95.00 187 ALA A N 1
ATOM 1430 C CA . ALA A 1 187 ? -3.122 7.103 5.444 1.00 95.00 187 ALA A CA 1
ATOM 1431 C C . ALA A 1 187 ? -1.746 7.746 5.278 1.00 95.00 187 ALA A C 1
ATOM 1433 O O . ALA A 1 187 ? -1.591 8.742 4.572 1.00 95.00 187 ALA A O 1
ATOM 1434 N N . ILE A 1 188 ? -0.735 7.159 5.910 1.00 94.69 188 ILE A N 1
ATOM 1435 C CA . ILE A 1 188 ? 0.660 7.421 5.560 1.00 94.69 188 ILE A CA 1
ATOM 1436 C C . ILE A 1 188 ? 1.110 6.314 4.613 1.00 94.69 188 ILE A C 1
ATOM 1438 O O . ILE A 1 188 ? 0.824 5.140 4.835 1.00 94.69 188 ILE A O 1
ATOM 1442 N N . ILE A 1 189 ? 1.812 6.683 3.555 1.00 94.25 189 ILE A N 1
ATOM 1443 C CA . ILE A 1 189 ? 2.520 5.745 2.690 1.00 94.25 189 ILE A CA 1
ATOM 1444 C C . ILE A 1 189 ? 4.002 5.861 3.005 1.00 94.25 189 ILE A C 1
ATOM 1446 O O . ILE A 1 189 ? 4.523 6.967 3.129 1.00 94.25 189 ILE A O 1
ATOM 1450 N N . ASN A 1 190 ? 4.658 4.721 3.186 1.00 92.94 190 ASN A N 1
ATOM 1451 C CA . ASN A 1 190 ? 6.099 4.622 3.365 1.00 92.94 190 ASN A CA 1
ATOM 1452 C C . ASN A 1 190 ? 6.681 3.913 2.144 1.00 92.94 190 ASN A C 1
ATOM 1454 O O . ASN A 1 190 ? 6.325 2.764 1.892 1.00 92.94 190 ASN A O 1
ATOM 1458 N N . VAL A 1 191 ? 7.538 4.581 1.378 1.00 90.38 191 VAL A N 1
ATOM 1459 C CA . VAL A 1 191 ? 8.210 4.008 0.206 1.00 90.38 191 VAL A CA 1
ATOM 1460 C C . VAL A 1 191 ? 9.660 3.727 0.560 1.00 90.38 191 VAL A C 1
ATOM 1462 O O . VAL A 1 191 ? 10.379 4.623 0.993 1.00 90.38 191 VAL A O 1
ATOM 1465 N N . ILE A 1 192 ? 10.089 2.489 0.347 1.00 82.69 192 ILE A N 1
ATOM 1466 C CA . ILE A 1 192 ? 11.428 2.001 0.672 1.00 82.69 192 ILE A CA 1
ATOM 1467 C C . ILE A 1 192 ? 12.098 1.589 -0.646 1.00 82.69 192 ILE A C 1
ATOM 1469 O O . ILE A 1 192 ? 11.442 0.998 -1.509 1.00 82.69 192 ILE A O 1
ATOM 1473 N N . SER A 1 193 ? 13.376 1.935 -0.829 1.00 71.06 193 SER A N 1
ATOM 1474 C CA . SER A 1 193 ? 14.165 1.517 -2.000 1.00 71.06 193 SER A CA 1
ATOM 1475 C C . SER A 1 193 ? 14.996 0.268 -1.744 1.00 71.06 193 SER A C 1
ATOM 1477 O O . SER A 1 193 ? 15.335 -0.007 -0.574 1.00 71.06 193 SER A O 1
#

Radius of gyration: 22.5 Å; chains: 1; bounding box: 61×52×88 Å

Secondary structure (DSSP, 8-state):
--------------------------------SSPEE--HHHHTT-EEEEEEBT--EEEE-TTS-EEEEEEEEEE---SS----SEEEEEEEEEEEETTEEEEEEEEEEEESSEEEEEEEEEEEEE-TTEEEEEEEEEEEESEEETTB-EEEEEEEEEEEE-TTT--EEEEEEEEEEEE-TT-TTEEEEEE--

Foldseek 3Di:
DDDDDDDDPPPPPPPPPPPPPPPPPQPADDCPPDAAEDDPVCQAVWHKYKAFAQDKHWHQYPVRDIKIKHKHKAWDDDPDPDPDLKTKIKIWIWIDDPFKIKIWIFIWIAHALKIFTDDFIDMDMDGAQKDWPPKDKGFPAGMAGDAGWGKIKMWTKMWHQDPVVRDIDIDIWIKMWTQGNNDRRMTMMITHD

pLDDT: mean 79.82, std 20.48, range [31.73, 98.25]

Sequence (193 aa):
MKRLASLVFAFVLAVPMSAYAATTETTKVENKGNPIKVSSNQLSEGVTFSLEKDKPVQVEFPDGQIETFTFKVEDVKNENGSRATSKTKRMAVERGYGTANLELSAYATYSGRSVSIDGDAYLDFWGLNTSVDEKETKVIKRTGSGNNYAKAGTTGTVSTTEPATGVFFTKKFNFEMWLDPANSDTAIINVIS